Protein AF-A0AAV1QJ70-F1 (afdb_monomer_lite)

Radius of gyration: 23.88 Å; chains: 1; bounding box: 54×40×66 Å

pLDDT: mean 84.65, std 13.61, range [34.94, 98.12]

InterPro domains:
  IPR001315 CARD domain [PF00619] (147-218)
  IPR001315 CARD domain [PS50209] (142-218)
  IPR011029 Death-like domain superfamily [G3DSA:1.10.533.10] (147-231)
  IPR011029 Death-like domain superfamily [SSF47986] (143-227)
  IPR025307 FIIND domain [PF23679] (15-130)
  IPR025307 FIIND domain [PS51830] (1-145)
  IPR033516 CARD8/ASC/NALP1, CARD domain [cd08330] (148-231)
  IPR051249 NLRP Inflammasome [PTHR46985] (16-231)

Structure (mmCIF, N/CA/C/O backbone):
data_AF-A0AAV1QJ70-F1
#
_entry.id   AF-A0AAV1QJ70-F1
#
loop_
_atom_site.group_PDB
_atom_site.id
_atom_site.type_symbol
_atom_site.label_atom_id
_atom_site.label_alt_id
_atom_site.label_comp_id
_atom_site.label_asym_id
_atom_site.label_entity_id
_atom_site.label_seq_id
_atom_site.pdbx_PDB_ins_code
_atom_site.Cartn_x
_atom_site.Cartn_y
_atom_site.Cartn_z
_atom_site.occupancy
_atom_site.B_iso_or_equiv
_atom_site.auth_seq_id
_atom_site.auth_comp_id
_atom_site.auth_asym_id
_atom_site.auth_atom_id
_atom_site.pdbx_PDB_model_num
ATOM 1 N N . MET A 1 1 ? -28.095 -11.915 2.314 1.00 35.38 1 MET A N 1
ATOM 2 C CA . MET A 1 1 ? -29.028 -11.474 3.377 1.00 35.38 1 MET A CA 1
ATOM 3 C C . MET A 1 1 ? -28.692 -12.260 4.642 1.00 35.38 1 MET A C 1
ATOM 5 O O . MET A 1 1 ? -29.095 -13.409 4.764 1.00 35.38 1 MET A O 1
ATOM 9 N N . ILE A 1 2 ? -27.855 -11.720 5.532 1.00 38.09 2 ILE A N 1
ATOM 10 C CA . ILE A 1 2 ? -27.495 -12.419 6.776 1.00 38.09 2 ILE A CA 1
ATOM 11 C C . ILE A 1 2 ? -28.606 -12.141 7.794 1.00 38.09 2 ILE A C 1
ATOM 13 O O . ILE A 1 2 ? -28.878 -10.992 8.138 1.00 38.09 2 ILE A O 1
ATOM 17 N N . ARG A 1 3 ? -29.307 -13.205 8.202 1.00 39.66 3 ARG A N 1
ATOM 18 C CA . ARG A 1 3 ? -30.417 -13.175 9.162 1.00 39.66 3 ARG A CA 1
ATOM 19 C C . ARG A 1 3 ? -29.941 -12.608 10.504 1.00 39.66 3 ARG A C 1
ATOM 21 O O . ARG A 1 3 ? -29.040 -13.167 11.124 1.00 39.66 3 ARG A O 1
ATOM 28 N N . LYS A 1 4 ? -30.603 -11.550 10.985 1.00 43.56 4 LYS A N 1
ATOM 29 C CA . LYS A 1 4 ? -30.508 -11.088 12.377 1.00 43.56 4 LYS A CA 1
ATOM 30 C C . LYS A 1 4 ? -30.941 -12.229 13.305 1.00 43.56 4 LYS A C 1
ATOM 32 O O . LYS A 1 4 ? -32.119 -12.576 13.334 1.00 43.56 4 LYS A O 1
ATOM 37 N N . LYS A 1 5 ? -30.016 -12.794 14.083 1.00 38.72 5 LYS A N 1
ATOM 38 C CA . LYS A 1 5 ? -30.351 -13.536 15.305 1.00 38.72 5 LYS A CA 1
ATOM 39 C C . LYS A 1 5 ? -30.021 -12.656 16.512 1.00 38.72 5 LYS A C 1
ATOM 41 O O . LYS A 1 5 ? -28.868 -12.328 16.749 1.00 38.72 5 LYS A O 1
ATOM 46 N N . LEU A 1 6 ? -31.088 -12.246 17.196 1.00 40.91 6 LEU A N 1
ATOM 47 C CA . LEU A 1 6 ? -31.224 -11.980 18.631 1.00 40.91 6 LEU A CA 1
ATOM 48 C C . LEU A 1 6 ? -29.935 -11.617 19.408 1.00 40.91 6 LEU A C 1
ATOM 50 O O . LEU A 1 6 ? -29.143 -12.488 19.737 1.00 40.91 6 LEU A O 1
ATOM 54 N N . GLY A 1 7 ? -29.772 -10.339 19.767 1.00 49.62 7 GLY A N 1
ATOM 55 C CA . GLY A 1 7 ? -29.019 -9.881 20.952 1.00 49.62 7 GLY A CA 1
ATOM 56 C C . GLY A 1 7 ? -27.489 -10.033 20.997 1.00 49.62 7 GLY A C 1
ATOM 57 O O . GLY A 1 7 ? -26.858 -9.357 21.809 1.00 49.62 7 GLY A O 1
ATOM 58 N N . PHE A 1 8 ? -26.861 -10.850 20.150 1.00 51.31 8 PHE A N 1
ATOM 59 C CA . PHE A 1 8 ? -25.412 -11.066 20.196 1.00 51.31 8 PHE A CA 1
ATOM 60 C C . PHE A 1 8 ? -24.651 -10.048 19.340 1.00 51.31 8 PHE A C 1
ATOM 62 O O . PHE A 1 8 ? -24.896 -9.888 18.146 1.00 51.31 8 PHE A O 1
ATOM 69 N N . SER A 1 9 ? -23.692 -9.357 19.961 1.00 65.56 9 SER A N 1
ATOM 70 C CA . SER A 1 9 ? -22.753 -8.492 19.246 1.00 65.56 9 SER A CA 1
ATOM 71 C C . SER A 1 9 ? -21.789 -9.361 18.439 1.00 65.56 9 SER A C 1
ATOM 73 O O . SER A 1 9 ? -20.915 -10.003 19.020 1.00 65.56 9 SER A O 1
ATOM 75 N N . VAL A 1 10 ? -21.934 -9.366 17.115 1.00 82.75 10 VAL A N 1
ATOM 76 C CA . VAL A 1 10 ? -21.023 -10.087 16.217 1.00 82.75 10 VAL A CA 1
ATOM 77 C C . VAL A 1 10 ? -19.663 -9.392 16.230 1.00 82.75 10 VAL A C 1
ATOM 79 O O . VAL A 1 10 ? -19.582 -8.176 16.055 1.00 82.75 10 VAL A O 1
ATOM 82 N N . LYS A 1 11 ? -18.602 -10.161 16.482 1.00 87.56 11 LYS A N 1
ATOM 83 C CA . LYS A 1 11 ? -17.212 -9.724 16.340 1.00 87.56 11 LYS A CA 1
ATOM 84 C C . LYS A 1 11 ? -16.706 -10.165 14.970 1.00 87.56 11 LYS A C 1
ATOM 86 O O . LYS A 1 11 ? -16.967 -11.296 14.573 1.00 87.56 11 LYS A O 1
ATOM 91 N N . VAL A 1 12 ? -16.017 -9.280 14.263 1.00 86.25 12 VAL A N 1
ATOM 92 C CA . VAL A 1 12 ? -15.538 -9.509 12.897 1.00 86.25 12 VAL A CA 1
ATOM 93 C C . VAL A 1 12 ? -14.073 -9.074 12.815 1.00 86.25 12 VAL A C 1
ATOM 95 O O . VAL A 1 12 ? -13.688 -8.078 13.432 1.00 86.25 12 VAL A O 1
ATOM 98 N N . PHE A 1 13 ? -13.261 -9.854 12.105 1.00 88.81 13 PHE A N 1
ATOM 99 C CA . PHE A 1 13 ? -11.870 -9.522 11.792 1.00 88.81 13 PHE A CA 1
ATOM 100 C C . PHE A 1 13 ? -11.806 -8.662 10.533 1.00 88.81 13 PHE A C 1
ATOM 102 O O . PHE A 1 13 ? -12.654 -8.796 9.651 1.00 88.81 13 PHE A O 1
ATOM 109 N N . TYR A 1 14 ? -10.809 -7.786 10.472 1.00 86.06 14 TYR A N 1
ATOM 110 C CA . TYR A 1 14 ? -10.635 -6.825 9.390 1.00 86.06 14 TYR A CA 1
ATOM 111 C C . TYR A 1 14 ? -9.165 -6.723 9.025 1.00 86.06 14 TYR A C 1
ATOM 113 O O . TYR A 1 14 ? -8.304 -6.857 9.893 1.00 86.06 14 TYR A O 1
ATOM 121 N N . ASP A 1 15 ? -8.917 -6.416 7.761 1.00 90.44 15 ASP A N 1
ATOM 122 C CA . ASP A 1 15 ? -7.615 -5.990 7.283 1.00 90.44 15 ASP A CA 1
ATOM 123 C C . ASP A 1 15 ? -7.535 -4.465 7.293 1.00 90.44 15 ASP A C 1
ATOM 125 O O . ASP A 1 15 ? -8.520 -3.761 7.032 1.00 90.44 15 ASP A O 1
ATOM 129 N N . VAL A 1 16 ? -6.342 -3.965 7.612 1.00 92.88 16 VAL A N 1
ATOM 130 C CA . VAL A 1 16 ? -6.018 -2.540 7.563 1.00 92.88 16 VAL A CA 1
ATOM 131 C C . VAL A 1 16 ? -5.118 -2.308 6.364 1.00 92.88 16 VAL A C 1
ATOM 133 O O . VAL A 1 16 ? -3.991 -2.799 6.336 1.00 92.88 16 VAL A O 1
ATOM 136 N N . LEU A 1 17 ? -5.597 -1.537 5.390 1.00 94.88 17 LEU A N 1
ATOM 137 C CA . LEU A 1 17 ? -4.772 -1.089 4.270 1.00 94.88 17 LEU A CA 1
ATOM 138 C C . LEU A 1 17 ? -4.409 0.380 4.465 1.00 94.88 17 LEU A C 1
ATOM 140 O O . LEU A 1 17 ? -5.275 1.202 4.761 1.00 94.88 17 LEU A O 1
ATOM 144 N N . ILE A 1 18 ? -3.130 0.709 4.295 1.00 96.62 18 ILE A N 1
ATOM 145 C CA . ILE A 1 18 ? -2.606 2.065 4.473 1.00 96.62 18 ILE A CA 1
ATOM 146 C C . ILE A 1 18 ? -1.944 2.486 3.172 1.00 96.62 18 ILE A C 1
ATOM 148 O O . ILE A 1 18 ? -1.058 1.793 2.673 1.00 96.62 18 ILE A O 1
ATOM 152 N N . PHE A 1 19 ? -2.340 3.636 2.642 1.00 96.19 19 PHE A N 1
ATOM 153 C CA . PHE A 1 19 ? -1.755 4.219 1.444 1.00 96.19 19 PHE A CA 1
ATOM 154 C C . PHE A 1 19 ? -1.283 5.638 1.728 1.00 96.19 19 PHE A C 1
ATOM 156 O O . PHE A 1 19 ? -1.965 6.403 2.396 1.00 96.19 19 PHE A O 1
ATOM 163 N N . LYS A 1 20 ? -0.112 6.003 1.214 1.00 94.88 20 LYS A N 1
ATOM 164 C CA . LYS A 1 20 ? 0.415 7.366 1.218 1.00 94.88 20 LYS A CA 1
ATOM 165 C C . LYS A 1 20 ? 0.102 8.016 -0.119 1.00 94.88 20 LYS A C 1
ATOM 167 O O . LYS A 1 20 ? 0.573 7.538 -1.148 1.00 94.88 20 LYS A O 1
ATOM 172 N N . THR A 1 21 ? -0.637 9.117 -0.099 1.00 93.94 21 THR A N 1
ATOM 173 C CA . THR A 1 21 ? -1.000 9.851 -1.322 1.00 93.94 21 THR A CA 1
ATOM 174 C C . THR A 1 21 ? 0.194 10.602 -1.919 1.00 93.94 21 THR A C 1
ATOM 176 O O . THR A 1 21 ? 1.227 10.806 -1.270 1.00 93.94 21 THR A O 1
ATOM 179 N N . ASN A 1 22 ? 0.065 11.086 -3.152 1.00 86.69 22 ASN A N 1
ATOM 180 C CA . ASN A 1 22 ? 1.084 11.912 -3.807 1.00 86.69 22 ASN A CA 1
ATOM 181 C C . ASN A 1 22 ? 1.105 13.393 -3.349 1.00 86.69 22 ASN A C 1
ATOM 183 O O . ASN A 1 22 ? 1.910 14.169 -3.864 1.00 86.69 22 ASN A O 1
ATOM 187 N N . LYS A 1 23 ? 0.268 13.784 -2.373 1.00 85.81 23 LYS A N 1
ATOM 188 C CA . LYS A 1 23 ? 0.196 15.155 -1.841 1.00 85.81 23 LYS A CA 1
ATOM 189 C C . LYS A 1 23 ? 1.529 15.588 -1.194 1.00 85.81 23 LYS A C 1
ATOM 191 O O . LYS A 1 23 ? 2.326 14.757 -0.750 1.00 85.81 23 LYS A O 1
ATOM 196 N N . ALA A 1 24 ? 1.760 16.907 -1.142 1.00 80.81 24 ALA A N 1
ATOM 197 C CA . ALA A 1 24 ? 3.002 17.507 -0.634 1.00 80.81 24 ALA A CA 1
ATOM 198 C C . ALA A 1 24 ? 3.219 17.276 0.873 1.00 80.81 24 ALA A C 1
ATOM 200 O O . ALA A 1 24 ? 4.317 16.922 1.295 1.00 80.81 24 ALA A O 1
ATOM 201 N N . SER A 1 25 ? 2.170 17.453 1.679 1.00 89.50 25 SER A N 1
ATOM 202 C CA . SER A 1 25 ? 2.168 17.074 3.096 1.00 89.50 25 SER A CA 1
ATOM 203 C C . SER A 1 25 ? 1.794 15.604 3.258 1.00 89.50 25 SER A C 1
ATOM 205 O O . SER A 1 25 ? 1.087 15.039 2.416 1.00 89.50 25 SER A O 1
ATOM 207 N N . LEU A 1 26 ? 2.235 14.984 4.358 1.00 94.69 26 LEU A N 1
ATOM 208 C CA . LEU A 1 26 ? 1.921 13.586 4.623 1.00 94.69 26 LEU A CA 1
ATOM 209 C C . LEU A 1 26 ? 0.408 13.421 4.750 1.00 94.69 26 LEU A C 1
ATOM 211 O O . LEU A 1 26 ? -0.200 13.913 5.693 1.00 94.69 26 LEU A O 1
ATOM 215 N N . THR A 1 27 ? -0.178 12.719 3.787 1.00 96.94 27 THR A N 1
ATOM 216 C CA . THR A 1 27 ? -1.592 12.357 3.802 1.00 96.94 27 THR A CA 1
ATOM 217 C C . THR A 1 27 ? -1.697 10.860 3.572 1.00 96.94 27 THR A C 1
ATOM 219 O O . THR A 1 27 ? -1.239 10.368 2.532 1.00 96.94 27 THR A O 1
ATOM 222 N N . LEU A 1 28 ? -2.254 10.152 4.551 1.00 97.81 28 LEU A N 1
ATOM 223 C CA . LEU A 1 28 ? -2.514 8.723 4.487 1.00 97.81 28 LEU A CA 1
ATOM 224 C C . LEU A 1 28 ? -4.004 8.457 4.300 1.00 97.81 28 LEU A C 1
ATOM 226 O O . LEU A 1 28 ? -4.838 9.061 4.965 1.00 97.81 28 LEU A O 1
ATOM 230 N N . HIS A 1 29 ? -4.310 7.501 3.441 1.00 97.81 29 HIS A N 1
ATOM 231 C CA . HIS A 1 29 ? -5.611 6.872 3.314 1.00 97.81 29 HIS A CA 1
ATOM 232 C C . HIS A 1 29 ? -5.574 5.542 4.069 1.00 97.81 29 HIS A C 1
ATOM 234 O O . HIS A 1 29 ? -4.772 4.662 3.745 1.00 97.81 29 HIS A O 1
ATOM 240 N N . VAL A 1 30 ? -6.400 5.408 5.106 1.00 97.44 30 VAL A N 1
ATOM 241 C CA . VAL A 1 30 ? -6.452 4.225 5.972 1.00 97.44 30 VAL A CA 1
ATOM 242 C C . VAL A 1 30 ? -7.815 3.567 5.833 1.00 97.44 30 VAL A C 1
ATOM 244 O O . VAL A 1 30 ? -8.837 4.130 6.229 1.00 97.44 30 VAL A O 1
ATOM 247 N N . TYR A 1 31 ? -7.822 2.355 5.288 1.00 95.62 31 TYR A N 1
ATOM 248 C CA . TYR A 1 31 ? -9.029 1.576 5.050 1.00 95.62 31 TYR A CA 1
ATOM 249 C C . TYR A 1 31 ? -9.154 0.436 6.049 1.00 95.62 31 TYR A C 1
ATOM 251 O O . TYR A 1 31 ? -8.194 -0.297 6.289 1.00 95.62 31 TYR A O 1
ATOM 259 N N . LEU A 1 32 ? -10.367 0.252 6.569 1.00 93.75 32 LEU A N 1
ATOM 260 C CA . LEU A 1 32 ? -10.754 -0.917 7.349 1.00 93.75 32 LEU A CA 1
ATOM 261 C C . LEU A 1 32 ? -11.719 -1.783 6.543 1.00 93.75 32 LEU A C 1
ATOM 263 O O . LEU A 1 32 ? -12.890 -1.425 6.357 1.00 93.75 32 LEU A O 1
ATOM 267 N N . LEU A 1 33 ? -11.229 -2.928 6.075 1.00 90.00 33 LEU A N 1
ATOM 268 C CA . LEU A 1 33 ? -11.940 -3.779 5.126 1.00 90.00 33 LEU A CA 1
ATOM 269 C C . LEU A 1 33 ? -12.201 -5.162 5.718 1.00 90.00 33 LEU A C 1
ATOM 271 O O . LEU A 1 33 ? -11.341 -5.695 6.421 1.00 90.00 33 LEU A O 1
ATOM 275 N N . PRO A 1 34 ? -13.364 -5.782 5.449 1.00 82.56 34 PRO A N 1
ATOM 276 C CA . PRO A 1 34 ? -13.487 -7.215 5.677 1.00 82.56 34 PRO A CA 1
ATOM 277 C C . PRO A 1 34 ? -12.422 -7.953 4.838 1.00 82.56 34 PRO A C 1
ATOM 279 O O . PRO A 1 34 ? -12.009 -7.421 3.802 1.00 82.56 34 PRO A O 1
ATOM 282 N N . PRO A 1 35 ? -12.004 -9.168 5.237 1.00 78.31 35 PRO A N 1
ATOM 283 C CA . PRO A 1 35 ? -11.052 -9.991 4.487 1.00 78.31 35 PRO A CA 1
ATOM 284 C C . PRO A 1 35 ? -11.723 -10.566 3.224 1.00 78.31 35 PRO A C 1
ATOM 286 O O . PRO A 1 35 ? -11.984 -11.761 3.103 1.00 78.31 35 PRO A O 1
ATOM 289 N N . ASP A 1 36 ? -12.096 -9.672 2.309 1.00 82.19 36 ASP A N 1
ATOM 290 C CA . ASP A 1 36 ? -12.754 -9.927 1.033 1.00 82.19 36 ASP A CA 1
ATOM 291 C C . ASP A 1 36 ? -11.820 -9.435 -0.087 1.00 82.19 36 ASP A C 1
ATOM 293 O O . ASP A 1 36 ? -11.695 -8.218 -0.289 1.00 82.19 36 ASP A O 1
ATOM 297 N N . PRO A 1 37 ? -11.176 -10.352 -0.835 1.00 83.38 37 PRO A N 1
ATOM 298 C CA . PRO A 1 37 ? -10.201 -9.996 -1.865 1.00 83.38 37 PRO A CA 1
ATOM 299 C C . PRO A 1 37 ? -10.750 -9.053 -2.938 1.00 83.38 37 PRO A C 1
ATOM 301 O O . PRO A 1 37 ? -10.006 -8.249 -3.494 1.00 83.38 37 PRO A O 1
ATOM 304 N N . VAL A 1 38 ? -12.055 -9.111 -3.228 1.00 85.12 38 VAL A N 1
ATOM 305 C CA . VAL A 1 38 ? -12.672 -8.253 -4.250 1.00 85.12 38 VAL A CA 1
ATOM 306 C C . VAL A 1 38 ? -12.678 -6.795 -3.799 1.00 85.12 38 VAL A C 1
ATOM 308 O O . VAL A 1 38 ? -12.416 -5.899 -4.600 1.00 85.12 38 VAL A O 1
ATOM 311 N N . VAL A 1 39 ? -12.961 -6.551 -2.517 1.00 86.88 39 VAL A N 1
ATOM 312 C CA . VAL A 1 39 ? -12.986 -5.196 -1.949 1.00 86.88 39 VAL A CA 1
ATOM 313 C C . VAL A 1 39 ? -11.567 -4.645 -1.832 1.00 86.88 39 VAL A C 1
ATOM 315 O O . VAL A 1 39 ? -11.331 -3.498 -2.202 1.00 86.88 39 VAL A O 1
ATOM 318 N N . GLN A 1 40 ? -10.615 -5.470 -1.389 1.00 88.31 40 GLN A N 1
ATOM 319 C CA . GLN A 1 40 ? -9.206 -5.080 -1.285 1.00 88.31 40 GLN A CA 1
ATOM 320 C C . GLN A 1 40 ? -8.630 -4.679 -2.646 1.00 88.31 40 GLN A C 1
ATOM 322 O O . GLN A 1 40 ? -8.111 -3.574 -2.788 1.00 88.31 40 GLN A O 1
ATOM 327 N N . GLN A 1 41 ? -8.827 -5.507 -3.678 1.00 87.94 41 GLN A N 1
ATOM 328 C CA . GLN A 1 41 ? -8.373 -5.192 -5.034 1.00 87.94 41 GLN A CA 1
ATOM 329 C C . GLN A 1 41 ? -9.039 -3.936 -5.607 1.00 87.94 41 GLN A C 1
ATOM 331 O O . GLN A 1 41 ? -8.416 -3.214 -6.382 1.00 87.94 41 GLN A O 1
ATOM 336 N N . ALA A 1 42 ? -10.305 -3.667 -5.271 1.00 90.31 42 ALA A N 1
ATOM 337 C CA . ALA A 1 42 ? -10.982 -2.453 -5.720 1.00 90.31 42 ALA A CA 1
ATOM 338 C C . ALA A 1 42 ? -10.345 -1.193 -5.112 1.00 90.31 42 ALA A C 1
ATOM 340 O O . ALA A 1 42 ? -10.089 -0.236 -5.841 1.00 90.31 42 ALA A O 1
ATOM 341 N N . VAL A 1 43 ? -10.037 -1.222 -3.810 1.00 91.94 43 VAL A N 1
ATOM 342 C CA . VAL A 1 43 ? -9.331 -0.131 -3.121 1.00 91.94 43 VAL A CA 1
ATOM 343 C C . VAL A 1 43 ? -7.924 0.048 -3.686 1.00 91.94 43 VAL A C 1
ATOM 345 O O . VAL A 1 43 ? -7.544 1.162 -4.027 1.00 91.94 43 VAL A O 1
ATOM 348 N N . GLU A 1 44 ? -7.172 -1.037 -3.874 1.00 90.81 44 GLU A N 1
ATOM 349 C CA . GLU A 1 44 ? -5.830 -0.978 -4.465 1.00 90.81 44 GLU A CA 1
ATOM 350 C C . GLU A 1 44 ? -5.840 -0.374 -5.872 1.00 90.81 44 GLU A C 1
ATOM 352 O O . GLU A 1 44 ? -5.006 0.472 -6.183 1.00 90.81 44 GLU A O 1
ATOM 357 N N . ARG A 1 45 ? -6.787 -0.767 -6.734 1.00 90.00 45 ARG A N 1
ATOM 358 C CA . ARG A 1 45 ? -6.910 -0.198 -8.087 1.00 90.00 45 ARG A CA 1
ATOM 359 C C . ARG A 1 45 ? -7.195 1.301 -8.049 1.00 90.00 45 ARG A C 1
ATOM 361 O O . ARG A 1 45 ? -6.590 2.028 -8.834 1.00 90.00 45 ARG A O 1
ATOM 368 N N . GLN A 1 46 ? -8.077 1.744 -7.152 1.00 90.94 46 GLN A N 1
ATOM 369 C CA . GLN A 1 46 ? -8.384 3.163 -6.972 1.00 90.94 46 GLN A CA 1
ATOM 370 C C . GLN A 1 46 ? -7.138 3.936 -6.519 1.00 90.94 46 GLN A C 1
ATOM 372 O O . GLN A 1 46 ? -6.713 4.866 -7.196 1.00 90.94 46 GLN A O 1
ATOM 377 N N . GLU A 1 47 ? -6.493 3.498 -5.440 1.00 92.88 47 GLU A N 1
ATOM 378 C CA . GLU A 1 47 ? -5.307 4.160 -4.882 1.00 92.88 47 GLU A CA 1
ATOM 379 C C . GLU A 1 47 ? -4.134 4.192 -5.869 1.00 92.88 47 GLU A C 1
ATOM 381 O O . GLU A 1 47 ? -3.437 5.200 -5.989 1.00 92.88 47 GLU A O 1
ATOM 386 N N . ASN A 1 48 ? -3.941 3.117 -6.637 1.00 84.75 48 ASN A N 1
ATOM 387 C CA . ASN A 1 48 ? -2.926 3.076 -7.687 1.00 84.75 48 ASN A CA 1
ATOM 388 C C . ASN A 1 48 ? -3.217 4.089 -8.805 1.00 84.75 48 ASN A C 1
ATOM 390 O O . ASN A 1 48 ? -2.282 4.690 -9.334 1.00 84.75 48 ASN A O 1
ATOM 394 N N . SER A 1 49 ? -4.491 4.302 -9.157 1.00 86.31 49 SER A N 1
ATOM 395 C CA . SER A 1 49 ? -4.879 5.310 -10.153 1.00 86.31 49 SER A CA 1
ATOM 396 C C . SER A 1 49 ? -4.615 6.745 -9.680 1.00 86.31 49 SER A C 1
ATOM 398 O O . SER A 1 49 ? -4.262 7.597 -10.493 1.00 86.31 49 SER A O 1
ATOM 400 N N . ASP A 1 50 ? -4.661 6.977 -8.365 1.00 81.50 50 ASP A N 1
ATOM 401 C CA . ASP A 1 50 ? -4.359 8.260 -7.718 1.00 81.50 50 ASP A CA 1
ATOM 402 C C . ASP A 1 50 ? -2.854 8.446 -7.413 1.00 81.50 50 ASP A C 1
ATOM 404 O O . ASP A 1 50 ? -2.442 9.413 -6.765 1.00 81.50 50 ASP A O 1
ATOM 408 N N . ALA A 1 51 ? -2.007 7.527 -7.896 1.00 87.62 51 ALA A N 1
ATOM 409 C CA . ALA A 1 51 ? -0.568 7.475 -7.630 1.00 87.62 51 ALA A CA 1
ATOM 410 C C . ALA A 1 51 ? -0.212 7.418 -6.130 1.00 87.62 51 ALA A C 1
ATOM 412 O O . ALA A 1 51 ? 0.872 7.847 -5.714 1.00 87.62 51 ALA A O 1
ATOM 413 N N . SER A 1 52 ? -1.113 6.872 -5.312 1.00 90.31 52 SER A N 1
ATOM 414 C CA . SER A 1 52 ? -0.835 6.547 -3.920 1.00 90.31 52 SER A CA 1
ATOM 415 C C . SER A 1 52 ? 0.053 5.306 -3.814 1.00 90.31 52 SER A C 1
ATOM 417 O O . SER A 1 52 ? 0.055 4.418 -4.666 1.00 90.31 52 SER A O 1
ATOM 419 N N . ARG A 1 53 ? 0.816 5.215 -2.724 1.00 90.19 53 ARG A N 1
ATOM 420 C CA . ARG A 1 53 ? 1.717 4.095 -2.439 1.00 90.19 53 ARG A CA 1
ATOM 421 C C . ARG A 1 53 ? 1.276 3.341 -1.194 1.00 90.19 53 ARG A C 1
ATOM 423 O O . ARG A 1 53 ? 1.142 3.943 -0.135 1.00 90.19 53 ARG A O 1
ATOM 430 N N . SER A 1 54 ? 1.157 2.020 -1.288 1.00 91.94 54 SER A N 1
ATOM 431 C CA . SER A 1 54 ? 0.880 1.174 -0.123 1.00 91.94 54 SER A CA 1
ATOM 432 C C . SER A 1 54 ? 2.023 1.206 0.904 1.00 91.94 54 SER A C 1
ATOM 434 O O . SER A 1 54 ? 3.203 1.083 0.555 1.00 91.94 54 SER A O 1
ATOM 436 N N . ILE A 1 55 ? 1.658 1.335 2.178 1.00 93.75 55 ILE A N 1
ATOM 437 C CA . ILE A 1 55 ? 2.511 1.117 3.345 1.00 93.75 55 ILE A CA 1
ATOM 438 C C . ILE A 1 55 ? 2.070 -0.205 3.980 1.00 93.75 55 ILE A C 1
ATOM 440 O 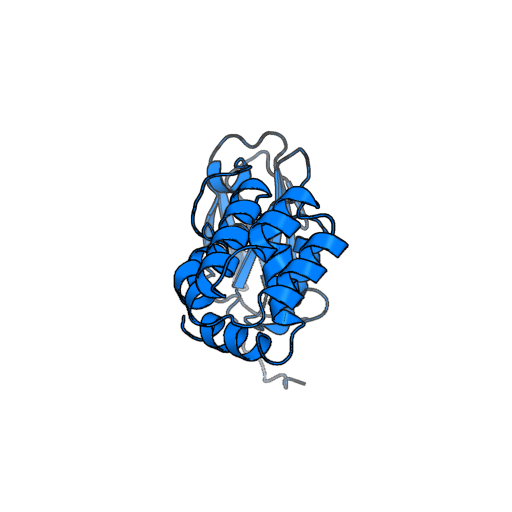O . ILE A 1 55 ? 1.039 -0.277 4.649 1.00 93.75 55 ILE A O 1
ATOM 444 N N . ARG A 1 56 ? 2.855 -1.270 3.776 1.00 89.56 56 ARG A N 1
ATOM 445 C CA . ARG A 1 56 ? 2.529 -2.600 4.310 1.00 89.56 56 ARG A CA 1
ATOM 446 C C . ARG A 1 56 ? 2.715 -2.635 5.821 1.00 89.56 56 ARG A C 1
ATOM 448 O O . ARG A 1 56 ? 3.818 -2.386 6.303 1.00 89.56 56 ARG A O 1
ATOM 455 N N . LYS A 1 57 ? 1.651 -2.984 6.546 1.00 88.75 57 LYS A N 1
ATOM 456 C CA . LYS A 1 57 ? 1.614 -3.149 8.005 1.00 88.75 57 LYS A CA 1
ATOM 457 C C . LYS A 1 57 ? 0.798 -4.388 8.379 1.00 88.75 57 LYS A C 1
ATOM 459 O O . LYS A 1 57 ? -0.044 -4.804 7.588 1.00 88.75 57 LYS A O 1
ATOM 464 N N . PRO A 1 58 ? 1.063 -5.004 9.543 1.00 84.62 58 PRO A N 1
ATOM 465 C CA . PRO A 1 58 ? 0.317 -6.179 9.978 1.00 84.62 58 PRO A CA 1
ATOM 466 C C . PRO A 1 58 ? -1.151 -5.833 10.245 1.00 84.62 58 PRO A C 1
ATOM 468 O O . PRO A 1 58 ? -1.442 -4.796 10.847 1.00 84.62 58 PRO A O 1
ATOM 471 N N . SER A 1 59 ? -2.059 -6.720 9.842 1.00 82.94 59 SER A N 1
ATOM 472 C CA . SER A 1 59 ? -3.488 -6.601 10.144 1.00 82.94 59 S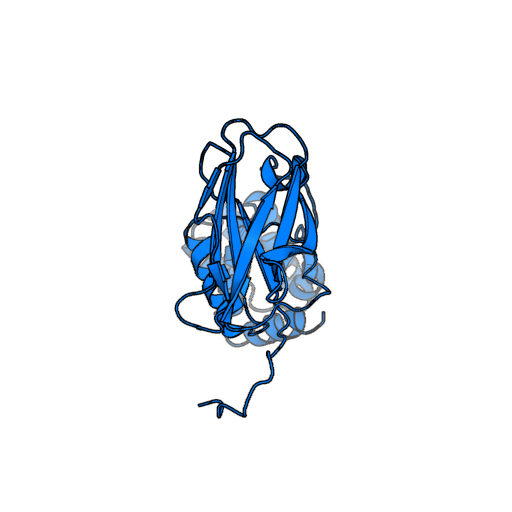ER A CA 1
ATOM 473 C C . SER A 1 59 ? -3.778 -6.767 11.648 1.00 82.94 59 SER A C 1
ATOM 475 O O . SER A 1 59 ? -2.997 -7.400 12.364 1.00 82.94 59 SER A O 1
ATOM 477 N N . PRO A 1 60 ? -4.903 -6.220 12.145 1.00 88.12 60 PRO A N 1
ATOM 478 C CA . PRO A 1 60 ? -5.397 -6.454 13.499 1.00 88.12 60 PRO A CA 1
ATOM 479 C C . PRO A 1 60 ? -5.537 -7.937 13.862 1.00 88.12 60 PRO A C 1
ATOM 481 O O . PRO A 1 60 ? -6.201 -8.706 13.171 1.00 88.12 60 PRO A O 1
ATOM 484 N N . ASP A 1 61 ? -4.981 -8.315 15.013 1.00 85.06 61 ASP A N 1
ATOM 485 C CA . ASP A 1 61 ? -5.152 -9.627 15.648 1.00 85.06 61 ASP A CA 1
ATOM 486 C C . ASP A 1 61 ? -6.415 -9.696 16.524 1.00 85.06 61 ASP A C 1
ATOM 488 O O . ASP A 1 61 ? -6.857 -10.778 16.919 1.00 85.06 61 ASP A O 1
ATOM 492 N N . LYS A 1 62 ? -7.023 -8.542 16.824 1.00 89.88 62 LYS A N 1
ATOM 493 C CA . LYS A 1 62 ? -8.261 -8.433 17.598 1.00 89.88 62 LYS A CA 1
ATOM 494 C C . LYS A 1 62 ? -9.432 -8.002 16.715 1.00 89.88 62 LYS A C 1
ATOM 496 O O . LYS A 1 62 ? -9.324 -7.036 15.960 1.00 89.88 62 LYS A O 1
ATOM 501 N N . PRO A 1 63 ? -10.597 -8.659 16.845 1.00 90.62 63 PRO A N 1
ATOM 502 C CA . PRO A 1 63 ? -11.771 -8.303 16.068 1.00 90.62 63 PRO A CA 1
ATOM 503 C C . PRO A 1 63 ? -12.493 -7.083 16.651 1.00 90.62 63 PRO A C 1
ATOM 505 O O . PRO A 1 63 ? -12.522 -6.866 17.866 1.00 90.62 63 PRO A O 1
ATOM 508 N N . LEU A 1 64 ? -13.197 -6.356 15.787 1.00 90.44 64 LEU A N 1
ATOM 509 C CA . LEU A 1 64 ? -14.110 -5.283 16.175 1.00 90.44 64 LEU A CA 1
ATOM 510 C C . LEU A 1 64 ? -15.562 -5.765 16.192 1.00 90.44 64 LEU A C 1
ATOM 512 O O . LEU A 1 64 ? -15.939 -6.741 15.541 1.00 90.44 64 LEU A O 1
ATOM 516 N N . ARG A 1 65 ? -16.407 -5.070 16.955 1.00 89.31 65 ARG A N 1
ATOM 517 C CA . ARG A 1 65 ? -17.847 -5.349 17.003 1.00 89.31 65 ARG A CA 1
ATOM 518 C C . ARG A 1 65 ? -18.548 -4.690 15.821 1.00 89.31 65 ARG A C 1
ATOM 520 O O . ARG A 1 65 ? -18.458 -3.479 15.651 1.00 89.31 65 ARG A O 1
ATOM 527 N N . LEU A 1 66 ? -19.292 -5.483 15.058 1.00 88.69 66 LEU A N 1
ATOM 528 C CA . LEU A 1 66 ? -20.123 -4.988 13.964 1.00 88.69 66 LEU A CA 1
ATOM 529 C C . LEU A 1 66 ? -21.184 -4.005 14.483 1.00 88.69 66 LEU A C 1
ATOM 531 O O . LEU A 1 66 ? -21.698 -4.176 15.592 1.00 88.69 66 LEU A O 1
ATOM 535 N N . GLU A 1 67 ? -21.518 -2.999 13.670 1.00 87.50 67 GLU A N 1
ATOM 536 C CA . GLU A 1 67 ? -22.469 -1.922 13.981 1.00 87.50 67 GLU A CA 1
ATOM 537 C C . GLU A 1 67 ? -22.072 -1.033 15.171 1.00 87.50 67 GLU A C 1
ATOM 539 O O . GLU A 1 67 ? -22.906 -0.297 15.704 1.00 87.50 67 GLU A O 1
ATOM 544 N N . ASN A 1 68 ? -20.818 -1.092 15.607 1.00 90.25 68 ASN A N 1
ATOM 545 C CA . ASN A 1 68 ? -20.315 -0.328 16.739 1.00 90.25 68 ASN A CA 1
ATOM 546 C C . ASN A 1 68 ? -19.359 0.772 16.271 1.00 90.25 68 ASN A C 1
ATOM 548 O O . ASN A 1 68 ? -18.745 0.642 15.210 1.00 90.25 68 ASN A O 1
ATOM 552 N N . HIS A 1 69 ? -19.224 1.845 17.054 1.00 93.38 69 HIS A N 1
ATOM 553 C CA . HIS A 1 69 ? -18.279 2.900 16.711 1.00 93.38 69 HIS A CA 1
ATOM 554 C C . HIS A 1 69 ? -16.843 2.473 16.981 1.00 93.38 69 HIS A C 1
ATOM 556 O O . HIS A 1 69 ? -16.556 1.694 17.901 1.00 93.38 69 HIS A O 1
ATOM 562 N N . PHE A 1 70 ? -15.955 3.002 16.157 1.00 94.31 70 PHE A N 1
ATOM 563 C CA . PHE A 1 70 ? -14.525 2.860 16.300 1.00 94.31 70 PHE A CA 1
ATOM 564 C C . PHE A 1 70 ? -13.818 4.120 15.796 1.00 94.31 70 PHE A C 1
ATOM 566 O O . PHE A 1 70 ? -14.391 4.931 15.062 1.00 94.31 70 PHE A O 1
ATOM 573 N N . PHE A 1 71 ? -12.579 4.276 16.238 1.00 95.81 71 PHE A N 1
ATOM 574 C CA . PHE A 1 71 ? -11.777 5.476 16.070 1.00 95.81 71 PHE A CA 1
ATOM 575 C C . PHE A 1 71 ? -10.402 5.089 15.547 1.00 95.81 71 PHE A C 1
ATOM 577 O O . PHE A 1 71 ? -9.865 4.041 15.921 1.00 95.81 71 PHE A O 1
ATOM 584 N N . LEU A 1 72 ? -9.832 5.959 14.723 1.00 97.12 72 LEU A N 1
ATOM 585 C CA . LEU A 1 72 ? -8.415 5.947 14.405 1.00 97.12 72 LEU A CA 1
ATOM 586 C C . LEU A 1 72 ? -7.764 7.105 15.162 1.00 97.12 72 LEU A C 1
ATOM 588 O O . LEU A 1 72 ? -8.232 8.238 15.080 1.00 97.12 72 LEU A O 1
ATOM 592 N N . THR A 1 73 ? -6.715 6.821 15.922 1.00 96.56 73 THR A N 1
ATOM 593 C CA . THR A 1 73 ? -5.976 7.824 16.695 1.00 96.56 73 THR A CA 1
ATOM 594 C C . THR A 1 73 ? -4.479 7.697 16.459 1.00 96.56 73 THR A C 1
ATOM 596 O O . THR A 1 73 ? -3.989 6.696 15.929 1.00 96.56 73 THR A O 1
ATOM 599 N N . THR A 1 74 ? -3.739 8.737 16.829 1.00 96.69 74 THR A N 1
ATOM 600 C CA . THR A 1 74 ? -2.280 8.768 16.744 1.00 96.69 74 THR A CA 1
ATOM 601 C C . THR A 1 74 ? -1.688 9.497 17.943 1.00 96.69 74 THR A C 1
ATOM 603 O O . THR A 1 74 ? -2.384 10.235 18.634 1.00 96.69 74 THR A O 1
ATOM 606 N N . ASP A 1 75 ? -0.413 9.245 18.221 1.00 95.00 75 ASP A N 1
ATOM 607 C CA . ASP A 1 75 ? 0.380 9.943 19.237 1.00 95.00 75 ASP A CA 1
ATOM 608 C C . ASP A 1 75 ? 0.974 11.272 18.735 1.00 95.00 75 ASP A C 1
ATOM 610 O O . ASP A 1 75 ? 1.640 11.974 19.491 1.00 95.00 75 ASP A O 1
ATOM 614 N N . THR A 1 76 ? 0.713 11.643 17.480 1.00 92.38 76 THR A N 1
ATOM 615 C CA . THR A 1 76 ? 1.126 12.928 16.909 1.00 92.38 76 THR A CA 1
ATOM 616 C C . THR A 1 76 ? 0.047 13.993 17.097 1.00 92.38 76 THR A C 1
ATOM 618 O O . THR A 1 76 ? -0.992 13.951 16.447 1.00 92.38 76 THR A O 1
ATOM 621 N N . GLU A 1 77 ? 0.318 15.009 17.920 1.00 89.31 77 GLU A N 1
ATOM 622 C CA . GLU A 1 77 ? -0.628 16.110 18.196 1.00 89.31 77 GLU A CA 1
ATOM 623 C C . GLU A 1 77 ? -0.945 16.982 16.970 1.00 89.31 77 GLU A C 1
ATOM 625 O O . GLU A 1 77 ? -1.993 17.614 16.904 1.00 89.31 77 GLU A O 1
ATOM 630 N N . THR A 1 78 ? -0.043 17.016 15.985 1.00 90.25 78 THR A N 1
ATOM 631 C CA . THR A 1 78 ? -0.223 17.785 14.739 1.00 90.25 78 THR A CA 1
ATOM 632 C C . THR A 1 78 ? -1.038 17.049 13.676 1.00 90.25 78 THR A C 1
ATOM 634 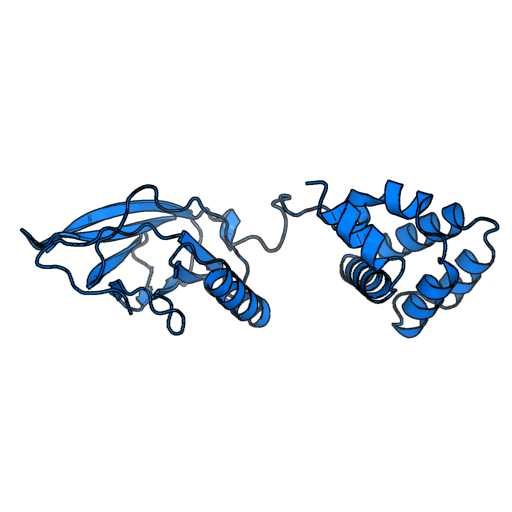O O . THR A 1 78 ? -1.179 17.554 12.562 1.00 90.25 78 THR A O 1
ATOM 637 N N . ALA A 1 79 ? -1.525 15.846 13.987 1.00 95.62 79 ALA A N 1
ATOM 638 C CA . ALA A 1 79 ? -2.288 15.043 13.054 1.00 95.62 79 ALA A CA 1
ATOM 639 C C . ALA A 1 79 ? -3.767 15.430 13.053 1.00 95.62 79 ALA A C 1
ATOM 641 O O . ALA A 1 79 ? -4.408 15.540 14.097 1.00 95.62 79 ALA A O 1
ATOM 642 N N . GLU A 1 80 ? -4.321 15.550 11.856 1.00 97.56 80 GLU A N 1
ATOM 643 C CA . GLU A 1 80 ? -5.744 15.740 11.614 1.00 97.56 80 GLU A CA 1
ATOM 644 C C . GLU A 1 80 ? -6.296 14.436 11.027 1.00 97.56 80 GLU A C 1
ATOM 646 O O . GLU A 1 80 ? -5.786 13.943 10.020 1.00 97.56 80 GLU A O 1
ATOM 651 N N . ILE A 1 81 ? -7.305 13.843 11.671 1.00 98.12 81 ILE A N 1
ATOM 652 C CA . ILE A 1 81 ? -7.933 12.595 11.215 1.00 98.12 81 ILE A CA 1
ATOM 653 C C . ILE A 1 81 ? -9.394 12.870 10.868 1.00 98.12 81 ILE A C 1
ATOM 655 O O . ILE A 1 81 ? -10.136 13.404 11.693 1.00 98.12 81 ILE A O 1
ATOM 659 N N . CYS A 1 82 ? -9.805 12.495 9.654 1.00 96.81 82 CYS A N 1
ATOM 660 C CA . CYS A 1 82 ? -11.163 12.690 9.157 1.00 96.81 82 CYS A CA 1
ATOM 661 C C . CYS A 1 82 ? -11.721 11.400 8.525 1.00 96.81 82 CYS A C 1
ATOM 663 O O . CYS A 1 82 ? -11.081 10.846 7.633 1.00 96.81 82 CYS A O 1
ATOM 665 N N . PRO A 1 83 ? -12.914 10.924 8.924 1.00 96.94 83 PRO A N 1
ATOM 666 C CA . PRO A 1 83 ? -13.742 11.446 10.015 1.00 96.94 83 PRO A CA 1
ATOM 667 C C . PRO A 1 83 ? -13.140 11.139 11.400 1.00 96.94 83 PRO A C 1
ATOM 669 O O . PRO A 1 83 ? -12.221 10.341 11.528 1.00 96.94 83 PRO A O 1
ATOM 672 N N . ASP A 1 84 ? -13.669 11.747 12.461 1.00 91.81 84 ASP A N 1
ATOM 673 C CA . ASP A 1 84 ? -13.214 11.517 13.844 1.00 91.81 84 ASP A CA 1
ATOM 674 C C . ASP A 1 84 ? -13.593 10.121 14.374 1.00 91.81 84 ASP A C 1
ATOM 676 O O . ASP A 1 84 ? -12.928 9.563 15.250 1.00 91.81 84 ASP A O 1
ATOM 680 N N . LYS A 1 85 ? -14.674 9.545 13.842 1.00 94.00 85 LYS A N 1
ATOM 681 C CA . LYS A 1 85 ? -15.155 8.199 14.160 1.00 94.00 85 LYS A CA 1
ATOM 682 C C . LYS A 1 85 ? -15.963 7.616 13.012 1.00 94.00 85 LYS A C 1
ATOM 684 O O . LYS A 1 85 ? -16.615 8.334 12.256 1.00 94.00 85 LYS A O 1
ATOM 689 N N . LEU A 1 86 ? -16.006 6.294 12.954 1.00 94.75 86 LEU A N 1
ATOM 690 C CA . LEU A 1 86 ? -16.853 5.552 12.028 1.00 94.75 86 LEU A CA 1
ATOM 691 C C . LEU A 1 86 ? -17.692 4.534 12.775 1.00 94.75 86 LEU A C 1
ATOM 693 O O . LEU A 1 86 ? -17.345 4.088 13.868 1.00 94.75 86 LEU A O 1
ATOM 697 N N . LYS A 1 87 ? -18.804 4.142 12.161 1.00 92.69 87 LYS A N 1
ATOM 698 C CA . LYS A 1 87 ? -19.568 2.973 12.576 1.00 92.69 87 LYS A CA 1
ATOM 699 C C . LYS A 1 87 ? -19.154 1.802 11.701 1.00 92.69 87 LYS A C 1
ATOM 701 O O . LYS A 1 87 ? -19.207 1.902 10.482 1.00 92.69 87 LYS A O 1
ATOM 706 N N . LEU A 1 88 ? -18.768 0.694 12.321 1.00 89.75 88 LEU A N 1
ATOM 707 C CA . LEU A 1 88 ? -18.268 -0.464 11.597 1.00 89.75 88 LEU A CA 1
ATOM 708 C C . LEU A 1 88 ? -19.372 -1.135 10.779 1.00 89.75 88 LEU A C 1
ATOM 710 O O . LEU A 1 88 ? -20.305 -1.709 11.349 1.00 89.75 88 LEU A O 1
ATOM 714 N N . THR A 1 89 ? -19.217 -1.110 9.457 1.00 86.00 89 THR A N 1
ATOM 715 C CA . THR A 1 89 ? -20.092 -1.799 8.500 1.00 86.00 89 THR A CA 1
ATOM 716 C C . THR A 1 89 ? -19.293 -2.758 7.608 1.00 86.00 89 THR A C 1
ATOM 718 O O . THR A 1 89 ? -18.082 -2.608 7.442 1.00 86.00 89 THR A O 1
ATOM 721 N N . CYS A 1 90 ? -19.974 -3.750 7.023 1.00 79.50 90 CYS A N 1
ATOM 722 C CA . CYS A 1 90 ? -19.406 -4.660 6.015 1.00 79.50 90 CYS A CA 1
ATOM 723 C C . CYS A 1 90 ? -19.872 -4.299 4.592 1.00 79.50 90 CYS A C 1
ATOM 725 O O . CYS A 1 90 ? -20.122 -5.182 3.766 1.00 79.50 90 CYS A O 1
ATOM 727 N N . GLU A 1 91 ? -20.073 -3.012 4.310 1.00 77.31 91 GLU A N 1
ATOM 728 C CA . GLU A 1 91 ? -20.561 -2.566 3.008 1.00 77.31 91 GLU A CA 1
ATOM 729 C C . GLU A 1 91 ? -19.451 -2.609 1.955 1.00 77.31 91 GLU A C 1
ATOM 731 O O . GLU A 1 91 ? -18.469 -1.880 2.023 1.00 77.31 91 GLU A O 1
ATOM 736 N N . ARG A 1 92 ? -19.631 -3.439 0.920 1.00 72.88 92 ARG A N 1
ATOM 737 C CA . ARG A 1 92 ? -18.647 -3.570 -0.171 1.00 72.88 92 ARG A CA 1
ATOM 738 C C . ARG A 1 92 ? -18.450 -2.294 -0.989 1.00 72.88 92 ARG A C 1
ATOM 740 O O . ARG A 1 92 ? -17.398 -2.118 -1.584 1.00 72.88 92 ARG A O 1
ATOM 747 N N . LYS A 1 93 ? -19.485 -1.455 -1.089 1.00 76.56 93 LYS A N 1
ATOM 748 C CA . LYS A 1 93 ? -19.476 -0.252 -1.937 1.00 76.56 93 LYS A CA 1
ATOM 749 C C . LYS A 1 93 ? -18.890 0.974 -1.243 1.00 76.56 93 LYS A C 1
ATOM 751 O O . LYS A 1 93 ? -18.506 1.906 -1.935 1.00 76.56 93 LYS A O 1
ATOM 756 N N . ASN A 1 94 ? -18.873 0.981 0.086 1.00 79.56 94 ASN A N 1
ATOM 757 C CA . ASN A 1 94 ? -18.442 2.123 0.876 1.00 79.56 94 ASN A CA 1
ATOM 758 C C . ASN A 1 94 ? -17.549 1.621 2.017 1.00 79.56 94 ASN A C 1
ATOM 760 O O . ASN A 1 94 ? -18.046 1.361 3.116 1.00 79.56 94 ASN A O 1
ATOM 764 N N . PRO A 1 95 ? -16.259 1.371 1.737 1.00 87.19 95 PRO A N 1
ATOM 765 C CA . PRO A 1 95 ? -15.344 0.872 2.747 1.00 87.19 95 PRO A CA 1
ATOM 766 C C . PRO A 1 95 ? -15.183 1.886 3.881 1.00 87.19 95 PRO A C 1
ATOM 768 O O . PRO A 1 95 ? -15.249 3.095 3.666 1.00 87.19 95 PRO A O 1
ATOM 771 N N . ASN A 1 96 ? -14.932 1.399 5.097 1.00 93.12 96 ASN A N 1
ATOM 772 C CA . ASN A 1 96 ? -14.621 2.298 6.201 1.00 93.12 96 ASN A CA 1
ATOM 773 C C . ASN A 1 96 ? -13.265 2.962 5.929 1.00 93.12 96 ASN A C 1
ATOM 775 O O . ASN A 1 96 ? -12.269 2.260 5.752 1.00 93.12 96 ASN A O 1
ATOM 779 N N . PHE A 1 97 ? -13.241 4.291 5.897 1.00 94.50 97 PHE A N 1
ATOM 780 C CA . PHE A 1 97 ? -12.115 5.077 5.403 1.00 94.50 97 PHE A CA 1
ATOM 781 C C . PHE A 1 97 ? -11.813 6.260 6.326 1.00 94.50 97 PHE A C 1
ATOM 783 O O . PHE A 1 97 ? -12.725 7.002 6.692 1.00 94.50 97 PHE A O 1
ATOM 790 N N . PHE A 1 98 ? -10.533 6.446 6.642 1.00 97.69 98 PHE A N 1
ATOM 791 C CA . PHE A 1 98 ? -10.001 7.631 7.307 1.00 97.69 98 PHE A CA 1
ATOM 792 C C . PHE A 1 98 ? -8.911 8.280 6.451 1.00 97.69 98 PHE A C 1
ATOM 794 O O . PHE A 1 98 ? -8.011 7.594 5.963 1.00 97.69 98 PHE A O 1
ATOM 801 N N . GLU A 1 99 ? -8.941 9.605 6.348 1.00 98.06 99 GLU A N 1
ATOM 802 C CA . GLU A 1 99 ? -7.794 10.413 5.944 1.00 98.06 99 GLU A CA 1
ATOM 803 C C . GLU A 1 99 ? -7.013 10.820 7.201 1.00 98.06 99 GLU A C 1
ATOM 805 O O . GLU A 1 99 ? -7.595 11.312 8.168 1.00 98.06 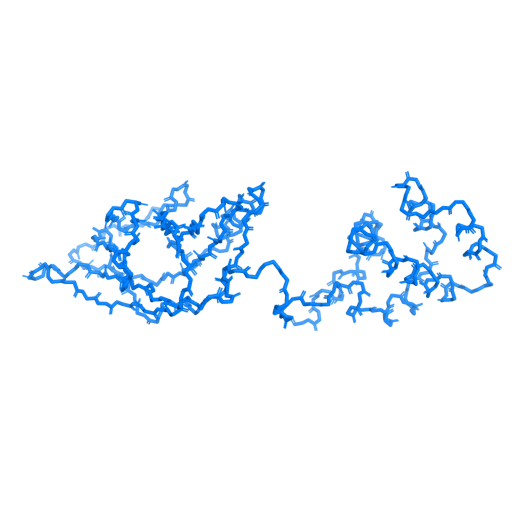99 GLU A O 1
ATOM 810 N N . VAL A 1 100 ? -5.698 10.606 7.191 1.00 98.12 100 VAL A N 1
ATOM 811 C CA . VAL A 1 100 ? -4.766 11.090 8.217 1.00 98.12 100 VAL A CA 1
ATOM 812 C C . VAL A 1 100 ? -3.845 12.111 7.571 1.00 98.12 100 VAL A C 1
ATOM 814 O O . VAL A 1 100 ? -3.060 11.763 6.690 1.00 98.12 100 VAL A O 1
ATOM 817 N N . PHE A 1 101 ? -3.908 13.357 8.016 1.00 97.44 101 PHE A N 1
ATOM 818 C CA . PHE A 1 101 ? -3.101 14.456 7.505 1.00 97.44 101 PHE A CA 1
ATOM 819 C C . PHE A 1 101 ? -2.111 14.942 8.564 1.00 97.44 101 PHE A C 1
ATOM 821 O O . PHE A 1 101 ? -2.486 15.229 9.696 1.00 97.44 101 PHE A O 1
ATOM 828 N N . ILE A 1 102 ? -0.837 15.061 8.191 1.00 95.44 102 ILE A N 1
ATOM 829 C CA . ILE A 1 102 ? 0.228 15.606 9.036 1.00 95.44 102 ILE A CA 1
ATOM 830 C C . ILE A 1 102 ? 1.055 16.576 8.188 1.00 95.44 102 ILE A C 1
ATOM 832 O O . ILE A 1 102 ? 1.796 16.178 7.283 1.00 95.44 102 ILE A O 1
ATOM 836 N N . ARG A 1 103 ? 0.950 17.876 8.487 1.00 88.06 103 ARG A N 1
ATOM 837 C CA . ARG A 1 103 ? 1.547 18.941 7.662 1.00 88.06 103 ARG A CA 1
ATOM 838 C C . ARG A 1 103 ? 3.068 18.822 7.523 1.00 88.06 103 ARG A C 1
ATOM 840 O O . ARG A 1 103 ? 3.573 18.918 6.407 1.00 88.06 103 ARG A O 1
ATOM 847 N N . ASN A 1 104 ? 3.767 18.593 8.639 1.00 85.81 104 ASN A N 1
ATOM 848 C CA . ASN A 1 104 ? 5.233 18.609 8.748 1.00 85.81 104 ASN A CA 1
ATOM 849 C C . ASN A 1 104 ? 5.781 17.298 9.344 1.00 85.81 104 ASN A C 1
ATOM 851 O O . ASN A 1 104 ? 6.558 17.317 10.297 1.00 85.81 104 ASN A O 1
ATOM 855 N N . ALA A 1 105 ? 5.357 16.150 8.811 1.00 88.06 105 ALA A N 1
ATOM 856 C CA . ALA A 1 105 ? 5.780 14.845 9.317 1.00 88.06 105 ALA A CA 1
ATOM 857 C C . ALA A 1 105 ? 7.295 14.612 9.143 1.00 88.06 105 ALA A C 1
ATOM 859 O O . ALA A 1 105 ? 7.810 14.549 8.020 1.00 88.06 105 ALA A O 1
ATOM 860 N N . ASN A 1 106 ? 8.016 14.471 10.258 1.00 87.12 106 ASN A N 1
ATOM 861 C CA . ASN A 1 106 ? 9.471 14.302 10.270 1.00 87.12 106 ASN A CA 1
ATOM 862 C C . ASN A 1 106 ? 9.983 13.246 11.269 1.00 87.12 106 ASN A C 1
ATOM 864 O O . ASN A 1 106 ? 11.204 13.125 11.429 1.00 87.12 106 ASN A O 1
ATOM 868 N N . SER A 1 107 ? 9.081 12.487 11.891 1.00 91.06 107 SER A N 1
ATOM 869 C CA . SER A 1 107 ? 9.357 11.464 12.903 1.00 91.06 107 SER A CA 1
ATOM 870 C C . SER A 1 107 ? 8.472 10.233 12.711 1.00 91.06 107 SER A C 1
ATOM 872 O O . SER A 1 107 ? 7.465 10.267 12.001 1.00 91.06 107 SER A O 1
ATOM 874 N N . ASP A 1 108 ? 8.836 9.138 13.364 1.00 95.38 108 ASP A N 1
ATOM 875 C CA . ASP A 1 108 ? 7.946 7.988 13.499 1.00 95.38 108 ASP A CA 1
ATOM 876 C C . ASP A 1 108 ? 6.707 8.382 14.320 1.00 95.38 108 ASP A C 1
ATOM 878 O O . ASP A 1 108 ? 6.777 9.277 15.168 1.00 95.38 108 ASP A O 1
ATOM 882 N N . PHE A 1 109 ? 5.583 7.716 14.068 1.00 96.62 109 PHE A N 1
ATOM 883 C CA . PHE A 1 109 ? 4.351 7.881 14.840 1.00 96.62 109 PHE A CA 1
ATOM 884 C C . PHE A 1 109 ? 3.544 6.587 14.856 1.00 96.62 109 PHE A C 1
ATOM 886 O O . PHE A 1 109 ? 3.710 5.723 13.994 1.00 96.62 109 PHE A O 1
ATOM 893 N N . ASN A 1 110 ? 2.652 6.434 15.826 1.00 97.00 110 ASN A N 1
ATOM 894 C CA . ASN A 1 110 ? 1.769 5.278 15.907 1.00 97.00 110 ASN A CA 1
ATOM 895 C C . ASN A 1 110 ? 0.378 5.613 15.381 1.00 97.00 110 ASN A C 1
ATOM 897 O O . ASN A 1 110 ? -0.180 6.660 15.700 1.00 97.00 110 ASN A O 1
ATOM 901 N N . LEU A 1 111 ? -0.212 4.683 14.637 1.00 97.44 111 LEU A N 1
ATOM 902 C CA . LEU A 1 111 ? -1.650 4.617 14.413 1.00 97.44 111 LEU A CA 1
ATOM 903 C C . LEU A 1 111 ? -2.253 3.596 15.374 1.00 97.44 111 LEU A C 1
ATOM 905 O O . LEU A 1 111 ? -1.710 2.504 15.561 1.00 97.44 111 LEU A O 1
ATOM 909 N N . LYS A 1 112 ? -3.381 3.952 15.981 1.00 96.69 112 LYS A N 1
ATOM 910 C CA . LYS A 1 112 ? -4.132 3.109 16.909 1.00 96.69 112 LYS A CA 1
ATOM 911 C C . LYS A 1 112 ? -5.569 3.002 16.442 1.00 96.69 112 LYS A C 1
ATOM 913 O O . LYS A 1 112 ? -6.210 4.006 16.150 1.00 96.69 112 LYS A O 1
ATOM 918 N N . LEU A 1 113 ? -6.070 1.776 16.393 1.00 95.88 113 LEU A N 1
ATOM 919 C CA . LEU A 1 113 ? -7.478 1.509 16.151 1.00 95.88 113 LEU A CA 1
ATOM 920 C C . LEU A 1 113 ? -8.146 1.209 17.484 1.00 95.88 113 LEU A C 1
ATOM 922 O O . LEU A 1 113 ? -7.703 0.325 18.224 1.00 95.88 113 LEU A O 1
ATOM 926 N N . GLU A 1 114 ? -9.219 1.925 17.780 1.00 95.00 114 GLU A N 1
ATOM 927 C CA . GLU A 1 114 ? -9.900 1.844 19.064 1.00 95.00 114 GLU A CA 1
ATOM 928 C C . GLU A 1 114 ? -11.383 1.547 18.869 1.00 95.00 114 GLU A C 1
ATOM 930 O O . GLU A 1 114 ? -12.087 2.277 18.177 1.00 95.00 114 GLU A O 1
ATOM 935 N N . GLY A 1 115 ? -11.877 0.471 19.479 1.00 92.62 115 GLY A N 1
ATOM 936 C CA . GLY A 1 115 ? -13.298 0.133 19.490 1.00 92.62 115 GLY A CA 1
ATOM 937 C C . GLY A 1 115 ? -14.010 0.732 20.701 1.00 92.62 115 GLY A C 1
ATOM 938 O O . GLY A 1 115 ? -13.476 0.721 21.807 1.00 92.62 115 GLY A O 1
ATOM 939 N N . GLU A 1 116 ? -15.242 1.210 20.523 1.00 89.69 116 GLU A N 1
ATOM 940 C CA . GLU A 1 116 ? -16.065 1.698 21.637 1.00 89.69 116 GLU A CA 1
ATOM 941 C C . GLU A 1 116 ? -16.636 0.534 22.472 1.00 89.69 116 GLU A C 1
ATOM 943 O O . GLU A 1 116 ? -17.270 -0.393 21.955 1.00 89.69 116 GLU A O 1
ATOM 948 N N . GLN A 1 117 ? -16.475 0.560 23.792 1.00 82.31 117 GLN A N 1
ATOM 949 C CA . GLN A 1 117 ? -17.104 -0.426 24.663 1.00 82.31 117 GLN A CA 1
ATOM 950 C C . GLN A 1 117 ? -18.541 -0.032 25.023 1.00 82.31 117 GLN A C 1
ATOM 952 O O . GLN A 1 117 ? -18.809 1.036 25.563 1.00 82.31 117 GLN A O 1
ATOM 957 N N . LYS A 1 118 ? -19.492 -0.955 24.821 1.00 74.25 118 LYS A N 1
ATOM 958 C CA . LYS A 1 118 ? -20.916 -0.712 25.125 1.00 74.25 118 LYS A CA 1
ATOM 959 C C . LYS A 1 118 ? -21.212 -0.413 26.599 1.00 74.25 118 LYS A C 1
ATOM 961 O O . LYS A 1 118 ? -22.219 0.221 26.879 1.00 74.25 118 LYS A O 1
ATOM 966 N N . LYS A 1 119 ? -20.401 -0.927 27.533 1.00 75.00 119 LYS A N 1
ATOM 967 C CA . LYS A 1 119 ? -20.708 -0.870 28.973 1.00 75.00 119 LYS A CA 1
ATOM 968 C C . LYS A 1 119 ? -20.444 0.507 29.585 1.00 75.00 119 LYS A C 1
ATOM 970 O O . LYS A 1 119 ? -21.239 0.955 30.399 1.00 75.00 119 LYS A O 1
ATOM 975 N N . ASN A 1 120 ? -19.350 1.154 29.200 1.00 80.31 120 ASN A N 1
ATOM 976 C CA . ASN A 1 120 ? -18.855 2.387 29.820 1.00 80.31 120 ASN A CA 1
ATOM 977 C C . ASN A 1 120 ? -18.438 3.459 28.798 1.00 80.31 120 ASN A C 1
ATOM 979 O O . ASN A 1 120 ? -17.980 4.520 29.203 1.00 80.31 120 ASN A O 1
ATOM 983 N N . LYS A 1 121 ? -18.604 3.204 27.490 1.00 79.25 121 LYS A N 1
ATOM 984 C CA . LYS A 1 121 ? -18.101 4.050 26.393 1.00 79.25 121 LYS A CA 1
ATOM 985 C C . LYS A 1 121 ? -16.586 4.284 26.432 1.00 79.25 121 LYS A C 1
ATOM 987 O O . LYS A 1 121 ? -16.093 5.183 25.756 1.00 79.25 121 LYS A O 1
ATOM 992 N N . GLU A 1 122 ? -15.841 3.477 27.186 1.00 85.94 122 GLU A N 1
ATOM 993 C CA . GLU A 1 122 ? -14.385 3.510 27.116 1.00 85.94 122 GLU A CA 1
ATOM 994 C C . GLU A 1 122 ? -13.917 2.982 25.764 1.00 85.94 122 GLU A C 1
ATOM 996 O O . GLU A 1 122 ? -14.570 2.154 25.118 1.00 85.94 122 GLU A O 1
ATOM 1001 N N . LYS A 1 123 ? -12.766 3.487 25.338 1.00 90.62 123 LYS A N 1
ATOM 1002 C CA . LYS A 1 123 ? -12.095 3.048 24.125 1.00 90.62 123 LYS A CA 1
ATOM 1003 C C . LYS A 1 123 ? -11.177 1.884 24.466 1.00 90.62 123 LYS A C 1
ATOM 1005 O O . LYS A 1 123 ? -10.371 1.967 25.385 1.00 90.62 123 LYS A O 1
ATOM 1010 N N . GLU A 1 124 ? -11.302 0.800 23.716 1.00 92.06 124 GLU A N 1
ATOM 1011 C CA . GLU A 1 124 ? -10.386 -0.332 23.786 1.00 92.06 124 GLU A CA 1
ATOM 1012 C C . GLU A 1 124 ? -9.503 -0.332 22.544 1.00 92.06 124 GLU A C 1
ATOM 1014 O O . GLU A 1 124 ? -10.002 -0.454 21.424 1.00 92.06 124 GLU A O 1
ATOM 1019 N N . THR A 1 125 ? -8.189 -0.226 22.733 1.00 94.44 125 THR A N 1
ATOM 1020 C CA . THR A 1 125 ? -7.236 -0.350 21.631 1.00 94.44 125 THR A CA 1
ATOM 1021 C C . THR A 1 125 ? -7.197 -1.795 21.134 1.00 94.44 125 THR A C 1
ATOM 1023 O O . THR A 1 125 ? -6.794 -2.715 21.854 1.00 94.44 125 THR A O 1
ATOM 1026 N N . VAL A 1 126 ? -7.604 -1.993 19.882 1.00 94.06 126 VAL A N 1
ATOM 1027 C CA . VAL A 1 126 ? -7.633 -3.309 19.228 1.00 94.06 126 VAL A CA 1
ATOM 1028 C C . VAL A 1 126 ? -6.454 -3.527 18.289 1.00 94.06 126 VAL A C 1
ATOM 1030 O O . VAL A 1 126 ? -6.127 -4.666 17.986 1.00 94.06 126 VAL A O 1
ATOM 1033 N N . TRP A 1 127 ? -5.800 -2.457 17.846 1.00 95.81 127 TRP A N 1
ATOM 1034 C CA . TRP A 1 127 ? -4.627 -2.534 16.984 1.00 95.81 127 TRP A CA 1
ATOM 1035 C C . TRP A 1 127 ? -3.743 -1.314 17.201 1.00 95.81 127 TRP A C 1
ATOM 1037 O O . TRP A 1 127 ? -4.227 -0.211 17.465 1.00 95.81 127 TRP A O 1
ATOM 1047 N N . THR A 1 128 ? -2.435 -1.511 17.122 1.00 96.12 128 THR A N 1
ATOM 1048 C CA . THR A 1 128 ? -1.446 -0.437 17.165 1.00 96.12 128 THR A CA 1
ATOM 1049 C C . THR A 1 128 ? -0.349 -0.766 16.182 1.00 96.12 128 THR A C 1
ATOM 1051 O O . THR A 1 128 ? 0.129 -1.898 16.129 1.00 96.12 128 THR A O 1
ATOM 1054 N N . CYS A 1 129 ? 0.059 0.233 15.417 1.00 95.06 129 CYS A N 1
ATOM 1055 C CA . CYS A 1 129 ? 1.083 0.072 14.415 1.00 95.06 129 CYS A CA 1
ATOM 1056 C C . CYS A 1 129 ? 1.928 1.333 14.300 1.00 95.06 129 CYS A C 1
ATOM 1058 O O . CYS A 1 129 ? 1.406 2.427 14.097 1.00 95.06 129 CYS A O 1
ATOM 1060 N N . MET A 1 130 ? 3.244 1.155 14.342 1.00 96.12 130 MET A N 1
ATOM 1061 C CA . MET A 1 130 ? 4.202 2.223 14.096 1.00 96.12 130 MET A CA 1
ATOM 1062 C C . MET A 1 130 ? 4.357 2.468 12.594 1.00 96.12 130 MET A C 1
ATOM 1064 O O . MET A 1 130 ? 4.705 1.555 11.840 1.00 96.12 130 MET A O 1
ATOM 1068 N N . ILE A 1 131 ? 4.138 3.707 12.172 1.00 96.06 131 ILE A N 1
ATOM 1069 C CA . ILE A 1 131 ? 4.489 4.240 10.862 1.00 96.06 131 ILE A CA 1
ATOM 1070 C C . ILE A 1 131 ? 5.856 4.911 10.999 1.00 96.06 131 ILE A C 1
ATOM 1072 O O . ILE A 1 131 ? 5.999 5.924 11.683 1.00 96.06 131 ILE A O 1
ATOM 1076 N N . ARG A 1 132 ? 6.876 4.324 10.372 1.00 94.44 132 ARG A N 1
ATOM 1077 C CA . ARG A 1 132 ? 8.229 4.877 10.395 1.00 94.44 132 ARG A CA 1
ATOM 1078 C C . ARG A 1 132 ? 8.333 6.009 9.391 1.00 94.44 132 ARG A C 1
ATOM 1080 O O . ARG A 1 132 ? 7.732 5.947 8.320 1.00 94.44 132 ARG A O 1
ATOM 1087 N N . LYS A 1 133 ? 9.168 6.995 9.691 1.00 92.75 133 LYS A N 1
ATOM 1088 C CA . LYS A 1 133 ? 9.538 8.086 8.788 1.00 92.75 133 LYS A CA 1
ATOM 1089 C C . LYS A 1 133 ? 9.887 7.587 7.391 1.00 92.75 133 LYS A C 1
ATOM 1091 O O . LYS A 1 133 ? 9.386 8.098 6.391 1.00 92.75 133 LYS A O 1
ATOM 1096 N N . ASP A 1 134 ? 10.679 6.527 7.327 1.00 87.44 134 ASP A N 1
ATOM 1097 C CA . ASP A 1 134 ? 11.113 5.940 6.066 1.00 87.44 134 ASP A CA 1
ATOM 1098 C C . ASP A 1 134 ? 9.988 5.267 5.269 1.00 87.44 134 ASP A C 1
ATOM 1100 O O . ASP A 1 134 ? 10.120 5.119 4.053 1.00 87.44 134 ASP A O 1
ATOM 1104 N N . ASP A 1 135 ? 8.881 4.887 5.915 1.00 89.31 135 ASP A N 1
ATOM 1105 C CA . ASP A 1 135 ? 7.729 4.299 5.228 1.00 89.31 135 ASP A CA 1
ATOM 1106 C C . ASP A 1 135 ? 7.032 5.333 4.331 1.00 89.31 135 ASP A C 1
ATOM 1108 O O . ASP A 1 135 ? 6.474 4.971 3.294 1.00 89.31 135 ASP A O 1
ATOM 1112 N N . TYR A 1 136 ? 7.078 6.621 4.706 1.00 87.94 136 TYR A N 1
ATOM 1113 C CA . TYR A 1 136 ? 6.342 7.689 4.022 1.00 87.94 136 TYR A CA 1
ATOM 1114 C C . TYR A 1 136 ? 7.209 8.788 3.393 1.00 87.94 136 TYR A C 1
ATOM 1116 O O . TYR A 1 136 ? 6.740 9.465 2.476 1.00 87.94 136 TYR A O 1
ATOM 1124 N N . GLN A 1 137 ? 8.455 8.978 3.840 1.00 80.00 137 GLN A N 1
ATOM 1125 C CA . GLN A 1 137 ? 9.381 9.946 3.237 1.00 80.00 137 GLN A CA 1
ATOM 1126 C C . GLN A 1 137 ? 10.117 9.394 2.017 1.00 80.00 137 GLN A C 1
ATOM 1128 O O . GLN A 1 137 ? 10.552 10.161 1.157 1.00 80.00 137 GLN A O 1
ATOM 1133 N N . LYS A 1 138 ? 10.256 8.069 1.899 1.00 63.38 138 LYS A N 1
ATOM 1134 C CA . LYS A 1 138 ? 10.977 7.477 0.772 1.00 63.38 138 LYS A CA 1
ATOM 1135 C C . LYS A 1 138 ? 10.175 7.556 -0.528 1.00 63.38 138 LYS A C 1
ATOM 1137 O O . LYS A 1 138 ? 9.354 6.687 -0.834 1.00 63.38 138 LYS A O 1
ATOM 1142 N N . GLY A 1 139 ? 10.568 8.494 -1.386 1.00 52.22 139 GLY A N 1
ATOM 1143 C CA . GLY A 1 139 ? 10.786 8.176 -2.795 1.00 52.22 139 GLY A CA 1
ATOM 1144 C C . GLY A 1 139 ? 12.065 7.335 -2.921 1.00 52.22 139 GLY A C 1
ATOM 1145 O O . GLY A 1 139 ? 13.154 7.887 -2.866 1.00 52.22 139 GLY A O 1
ATOM 1146 N N . SER A 1 140 ? 11.930 6.012 -3.091 1.00 48.59 140 SER A N 1
ATOM 1147 C CA . SER A 1 140 ? 12.991 4.989 -3.287 1.00 48.59 140 SER A CA 1
ATOM 1148 C C . SER A 1 140 ? 13.784 4.473 -2.055 1.00 48.59 140 SER A C 1
ATOM 1150 O O . SER A 1 140 ? 14.154 5.218 -1.156 1.00 48.59 140 SER A O 1
ATOM 1152 N N . SER A 1 141 ? 14.067 3.155 -2.068 1.00 40.47 141 SER A N 1
ATOM 1153 C CA . SER A 1 141 ? 14.963 2.359 -1.188 1.00 40.47 141 SER A CA 1
ATOM 1154 C C . SER A 1 141 ? 14.425 1.760 0.133 1.00 40.47 141 SER A C 1
ATOM 1156 O O . SER A 1 141 ? 15.044 1.842 1.189 1.00 40.47 141 SER A O 1
ATOM 1158 N N . TYR A 1 142 ? 13.309 1.034 0.071 1.00 34.94 142 TYR A N 1
ATOM 1159 C CA . TYR A 1 142 ? 13.278 -0.285 0.717 1.00 34.94 142 TYR A CA 1
ATOM 1160 C C . TYR A 1 142 ? 12.954 -1.297 -0.372 1.00 34.94 142 TYR A C 1
ATOM 1162 O O . TYR A 1 142 ? 11.843 -1.343 -0.906 1.00 34.94 142 TYR A O 1
ATOM 1170 N N . GLN A 1 143 ? 13.997 -2.015 -0.780 1.00 43.62 143 GLN A N 1
ATOM 1171 C CA . GLN A 1 143 ? 13.890 -3.216 -1.580 1.00 43.62 143 GLN A CA 1
ATOM 1172 C C . GLN A 1 143 ? 13.095 -4.244 -0.782 1.00 43.62 143 GLN A C 1
ATOM 1174 O O . GLN A 1 143 ? 13.651 -4.927 0.058 1.00 43.62 143 GLN A O 1
ATOM 1179 N N . GLU A 1 144 ? 11.794 -4.328 -1.034 1.00 41.56 144 GLU A N 1
ATOM 1180 C CA . GLU A 1 144 ? 11.014 -5.545 -0.768 1.00 41.56 144 GLU A CA 1
ATOM 1181 C C . GLU A 1 144 ? 9.808 -5.681 -1.720 1.00 41.56 144 GLU A C 1
ATOM 1183 O O . GLU A 1 144 ? 8.807 -6.321 -1.419 1.00 41.56 144 GLU A O 1
ATOM 1188 N N . GLN A 1 145 ? 9.950 -5.076 -2.909 1.00 50.09 145 GLN A N 1
ATOM 1189 C CA . GLN A 1 145 ? 9.363 -5.485 -4.199 1.00 50.09 145 GLN A CA 1
ATOM 1190 C C . GLN A 1 145 ? 10.359 -5.150 -5.337 1.00 50.09 145 GLN A C 1
ATOM 1192 O O . GLN A 1 145 ? 10.005 -4.616 -6.384 1.00 50.09 145 GLN A O 1
ATOM 1197 N N . GLY A 1 146 ? 11.659 -5.335 -5.076 1.00 50.00 146 GLY A N 1
ATOM 1198 C CA . GLY A 1 146 ? 12.749 -4.690 -5.823 1.00 50.00 146 GLY A CA 1
ATOM 1199 C C . GLY A 1 146 ? 13.303 -5.449 -7.028 1.00 50.00 146 GLY A C 1
ATOM 1200 O O . GLY A 1 146 ? 14.305 -5.006 -7.580 1.00 50.00 146 GLY A O 1
ATOM 1201 N N . GLN A 1 147 ? 12.696 -6.566 -7.426 1.00 63.41 147 GLN A N 1
ATOM 1202 C CA . GLN A 1 147 ? 13.065 -7.271 -8.649 1.00 63.41 147 GLN A CA 1
ATOM 1203 C C . GLN A 1 147 ? 11.818 -7.371 -9.523 1.00 63.41 147 GLN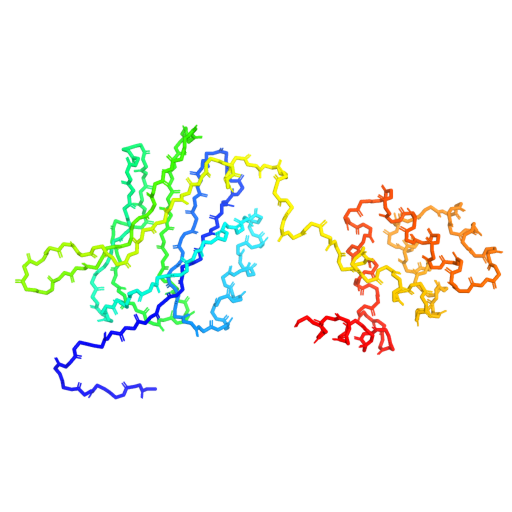 A C 1
ATOM 1205 O O . GLN A 1 147 ? 10.843 -8.025 -9.154 1.00 63.41 147 GLN A O 1
ATOM 1210 N N . HIS A 1 148 ? 11.834 -6.650 -10.644 1.00 76.75 148 HIS A N 1
ATOM 1211 C CA . HIS A 1 148 ? 10.782 -6.717 -11.653 1.00 76.75 148 HIS A CA 1
ATOM 1212 C C . HIS A 1 148 ? 10.637 -8.174 -12.131 1.00 76.75 148 HIS A C 1
ATOM 1214 O O . HIS A 1 148 ? 11.646 -8.873 -12.186 1.00 76.75 148 HIS A O 1
ATOM 1220 N N . PHE A 1 149 ? 9.438 -8.636 -12.511 1.00 82.62 149 PHE A N 1
ATOM 1221 C CA . PHE A 1 149 ? 9.200 -10.008 -13.010 1.00 82.62 149 PHE A CA 1
ATOM 1222 C C . PHE A 1 149 ? 10.286 -10.463 -14.005 1.00 82.62 149 PHE A C 1
ATOM 1224 O O . PHE A 1 149 ? 10.926 -11.495 -13.835 1.00 82.62 149 PHE A O 1
ATOM 1231 N N . VAL A 1 150 ? 10.572 -9.605 -14.988 1.00 84.38 150 VAL A N 1
ATOM 1232 C CA . VAL A 1 150 ? 11.639 -9.782 -15.992 1.00 84.38 150 VAL A CA 1
ATOM 1233 C C . VAL A 1 150 ? 13.025 -10.028 -15.386 1.00 84.38 150 VAL A C 1
ATOM 1235 O O . VAL A 1 150 ? 13.788 -10.843 -15.899 1.00 84.38 150 VAL A O 1
ATOM 1238 N N . ASP A 1 151 ? 13.370 -9.329 -14.307 1.00 84.19 151 ASP A N 1
ATOM 1239 C CA . ASP A 1 151 ? 14.650 -9.521 -13.627 1.00 84.19 151 ASP A CA 1
ATOM 1240 C C . ASP A 1 151 ? 14.652 -10.797 -12.788 1.00 84.19 151 ASP A C 1
ATOM 1242 O O . ASP A 1 151 ? 15.693 -11.441 -12.677 1.00 84.19 151 ASP A O 1
ATOM 1246 N N . ARG A 1 152 ? 13.508 -11.144 -12.187 1.00 84.62 152 ARG A N 1
ATOM 1247 C CA . ARG A 1 152 ? 13.338 -12.314 -11.319 1.00 84.62 152 ARG A CA 1
ATOM 1248 C C . ARG A 1 152 ? 13.462 -13.602 -12.121 1.00 84.62 152 ARG A C 1
ATOM 1250 O O . ARG A 1 152 ? 14.226 -14.484 -11.752 1.00 84.62 152 ARG A O 1
ATOM 1257 N N . HIS A 1 153 ? 12.793 -13.652 -13.266 1.00 87.06 153 HIS A N 1
ATOM 1258 C CA . HIS A 1 153 ? 12.754 -14.817 -14.147 1.00 87.06 153 HIS A CA 1
ATOM 1259 C C . HIS A 1 153 ? 13.712 -14.689 -15.336 1.00 87.06 153 HIS A C 1
ATOM 1261 O O . HIS A 1 153 ? 13.522 -15.332 -16.365 1.00 87.06 153 HIS A O 1
ATOM 1267 N N . ARG A 1 154 ? 14.758 -13.854 -15.229 1.00 87.94 154 ARG A N 1
ATOM 1268 C CA . ARG A 1 154 ? 15.681 -13.548 -16.336 1.00 87.94 154 ARG A CA 1
ATOM 1269 C C . ARG A 1 154 ? 16.211 -14.810 -17.026 1.00 87.94 154 ARG A C 1
ATOM 1271 O O . ARG A 1 154 ? 16.266 -14.862 -18.251 1.00 87.94 154 ARG A O 1
ATOM 1278 N N . THR A 1 155 ? 16.598 -15.815 -16.243 1.00 88.38 155 THR A N 1
ATOM 1279 C CA . THR A 1 155 ? 17.130 -17.089 -16.749 1.00 88.38 155 THR A CA 1
ATOM 1280 C C . THR A 1 155 ? 16.073 -17.884 -17.511 1.00 88.38 155 THR A C 1
ATOM 1282 O O . THR A 1 155 ? 16.347 -18.357 -18.614 1.00 88.38 155 THR A O 1
ATOM 1285 N N . ASP A 1 156 ? 14.858 -17.986 -16.970 1.00 89.12 156 ASP A N 1
ATOM 1286 C CA . ASP A 1 156 ? 13.741 -18.670 -17.626 1.00 89.12 156 ASP A CA 1
ATOM 1287 C C . ASP A 1 156 ? 13.363 -17.991 -18.937 1.00 89.12 156 ASP A C 1
ATOM 1289 O O . ASP A 1 156 ? 13.179 -18.665 -19.949 1.00 89.12 156 ASP A O 1
ATOM 1293 N N . LEU A 1 157 ? 13.333 -16.656 -18.954 1.00 90.94 157 LEU A N 1
ATOM 1294 C CA . LEU A 1 157 ? 13.040 -15.893 -20.162 1.00 90.94 157 LEU A CA 1
ATOM 1295 C C . LEU A 1 157 ? 14.083 -16.135 -21.256 1.00 90.94 157 LEU A C 1
ATOM 1297 O O . LEU A 1 157 ? 13.711 -16.382 -22.397 1.00 90.94 157 LEU A O 1
ATOM 1301 N N . ILE A 1 158 ? 15.376 -16.131 -20.919 1.00 91.44 158 ILE A N 1
ATOM 1302 C CA . ILE A 1 158 ? 16.451 -16.394 -21.892 1.00 91.44 158 ILE A CA 1
ATOM 1303 C C . ILE A 1 158 ? 16.347 -17.806 -22.480 1.00 91.44 158 ILE A C 1
ATOM 1305 O O . ILE A 1 158 ? 16.602 -17.995 -23.666 1.00 91.44 158 ILE A O 1
ATOM 1309 N N . ASN A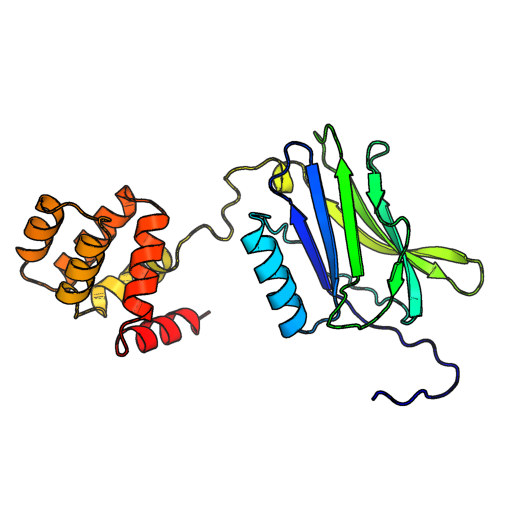 1 159 ? 15.994 -18.797 -21.662 1.00 88.94 159 ASN A N 1
ATOM 1310 C CA . ASN A 1 159 ? 16.013 -20.194 -22.085 1.00 88.94 159 ASN A CA 1
ATOM 1311 C C . ASN A 1 159 ? 14.726 -20.638 -22.789 1.00 88.94 159 ASN A C 1
ATOM 1313 O O . ASN A 1 159 ? 14.780 -21.544 -23.620 1.00 88.94 159 ASN A O 1
ATOM 1317 N N . ARG A 1 160 ? 13.576 -20.051 -22.436 1.00 88.56 160 ARG A N 1
ATOM 1318 C CA . ARG A 1 160 ? 12.249 -20.559 -22.824 1.00 88.56 160 ARG A CA 1
ATOM 1319 C C . ARG A 1 160 ? 11.530 -19.684 -23.851 1.00 88.56 160 ARG A C 1
ATOM 1321 O O . ARG A 1 160 ? 10.638 -20.182 -24.533 1.00 88.56 160 ARG A O 1
ATOM 1328 N N . VAL A 1 161 ? 11.897 -18.408 -23.990 1.00 90.00 161 VAL A N 1
ATOM 1329 C CA . VAL A 1 161 ? 11.304 -17.519 -25.000 1.00 90.00 161 VAL A CA 1
ATOM 1330 C C . VAL A 1 161 ? 11.991 -17.750 -26.344 1.00 90.00 161 VAL A C 1
ATOM 1332 O O . VAL A 1 161 ? 13.189 -17.518 -26.488 1.00 90.00 161 VAL A O 1
ATOM 1335 N N . THR A 1 162 ? 11.227 -18.199 -27.340 1.00 87.44 162 THR A N 1
ATOM 1336 C CA . THR A 1 162 ? 11.741 -18.447 -28.700 1.00 87.44 162 THR A CA 1
ATOM 1337 C C . THR A 1 162 ? 11.283 -17.395 -29.711 1.00 87.44 162 THR A C 1
ATOM 1339 O O . THR A 1 162 ? 12.011 -17.108 -30.656 1.00 87.44 162 THR A O 1
ATOM 1342 N N . ASP A 1 163 ? 10.151 -16.731 -29.467 1.00 88.38 163 ASP A N 1
ATOM 1343 C CA . ASP A 1 163 ? 9.564 -15.705 -30.342 1.00 88.38 163 ASP A CA 1
ATOM 1344 C C . ASP A 1 163 ? 10.171 -14.303 -30.148 1.00 88.38 163 ASP A C 1
ATOM 1346 O O . ASP A 1 163 ? 9.475 -13.286 -30.074 1.00 88.38 163 ASP A O 1
ATOM 1350 N N . THR A 1 164 ? 11.500 -14.234 -30.077 1.00 90.00 164 THR A N 1
ATOM 1351 C CA . THR A 1 164 ? 12.266 -12.992 -29.891 1.00 90.00 164 THR A CA 1
ATOM 1352 C C . THR A 1 164 ? 12.046 -11.977 -31.008 1.00 90.00 164 THR A C 1
ATOM 1354 O O . THR A 1 164 ? 12.053 -10.783 -30.730 1.00 90.00 164 THR A O 1
ATOM 1357 N N . GLY A 1 165 ? 11.804 -12.424 -32.247 1.00 88.06 165 GLY A N 1
ATOM 1358 C CA . GLY A 1 165 ? 11.518 -11.542 -33.385 1.00 88.06 165 GLY A CA 1
ATOM 1359 C C . GLY A 1 165 ? 10.264 -10.694 -33.167 1.00 88.06 165 GLY A C 1
ATOM 1360 O O . GLY A 1 165 ? 10.337 -9.474 -33.207 1.00 88.06 165 GLY A O 1
ATOM 1361 N N . THR A 1 166 ? 9.141 -11.331 -32.828 1.00 89.88 166 THR A N 1
ATOM 1362 C CA . THR A 1 166 ? 7.863 -10.644 -32.572 1.00 89.88 166 THR A CA 1
ATOM 1363 C C . THR A 1 166 ? 7.943 -9.703 -31.369 1.00 89.88 166 THR A C 1
ATOM 1365 O O . THR A 1 166 ? 7.347 -8.626 -31.373 1.00 89.88 166 THR A O 1
ATOM 1368 N N . ILE A 1 167 ? 8.678 -10.100 -30.324 1.00 91.44 167 ILE A N 1
ATOM 1369 C CA . ILE A 1 167 ? 8.918 -9.245 -29.155 1.00 91.44 167 ILE A CA 1
ATOM 1370 C C . ILE A 1 167 ? 9.714 -8.004 -29.563 1.00 91.44 167 ILE A C 1
ATOM 1372 O O . ILE A 1 167 ? 9.377 -6.894 -29.152 1.00 91.44 167 ILE A O 1
ATOM 1376 N N . LEU A 1 168 ? 10.759 -8.191 -30.368 1.00 91.50 168 LEU A N 1
ATOM 1377 C CA . LEU A 1 168 ? 11.628 -7.118 -30.829 1.00 91.50 168 LEU A CA 1
ATOM 1378 C C . LEU A 1 168 ? 10.865 -6.106 -31.698 1.00 91.50 168 LEU A C 1
ATOM 1380 O O . LEU A 1 168 ? 10.990 -4.905 -31.454 1.00 91.50 168 LEU A O 1
ATOM 1384 N N . ASP A 1 169 ? 10.023 -6.584 -32.619 1.00 91.44 169 ASP A N 1
ATOM 1385 C CA . ASP A 1 169 ? 9.156 -5.749 -33.463 1.00 91.44 169 ASP A CA 1
ATOM 1386 C C . ASP A 1 169 ? 8.232 -4.874 -32.592 1.00 91.44 169 ASP A C 1
ATOM 1388 O O . ASP A 1 169 ? 8.202 -3.650 -32.719 1.00 91.44 169 ASP A O 1
ATOM 1392 N N . GLN A 1 170 ? 7.556 -5.473 -31.603 1.00 88.94 170 GLN A N 1
ATOM 1393 C CA . GLN A 1 170 ? 6.658 -4.732 -30.707 1.00 88.94 170 GLN A CA 1
ATOM 1394 C C . GLN A 1 170 ? 7.387 -3.741 -29.786 1.00 88.94 170 GLN A C 1
ATOM 1396 O O . GLN A 1 170 ? 6.825 -2.703 -29.424 1.00 88.94 170 GLN A O 1
ATOM 1401 N N . LEU A 1 171 ? 8.626 -4.033 -29.377 1.00 90.12 171 LEU A N 1
ATOM 1402 C CA . LEU A 1 171 ? 9.443 -3.094 -28.601 1.00 90.12 171 LEU A CA 1
ATOM 1403 C C . LEU A 1 171 ? 9.863 -1.881 -29.445 1.00 90.12 171 LEU A C 1
ATOM 1405 O O . LEU A 1 171 ? 9.907 -0.762 -28.921 1.00 90.12 171 LEU A O 1
ATOM 1409 N N . GLN A 1 172 ? 10.146 -2.089 -30.734 1.00 89.88 172 GLN A N 1
ATOM 1410 C CA . GLN A 1 172 ? 10.458 -1.019 -31.681 1.00 89.88 172 GLN A CA 1
ATOM 1411 C C . GLN A 1 172 ? 9.222 -0.161 -31.980 1.00 89.88 172 GLN A C 1
ATOM 1413 O O . GLN A 1 172 ? 9.305 1.065 -31.895 1.00 89.88 172 GLN A O 1
ATOM 1418 N N . ASP A 1 173 ? 8.062 -0.779 -32.222 1.00 89.50 173 ASP A N 1
ATOM 1419 C CA . ASP A 1 173 ? 6.791 -0.077 -32.459 1.00 89.50 173 ASP A CA 1
ATOM 1420 C C . ASP A 1 173 ? 6.413 0.844 -31.290 1.00 89.50 173 ASP A C 1
ATOM 1422 O O . ASP A 1 173 ? 5.945 1.971 -31.476 1.00 89.50 173 ASP A O 1
ATOM 1426 N N . ARG A 1 174 ? 6.683 0.395 -30.058 1.00 85.88 174 ARG A N 1
ATOM 1427 C CA . ARG A 1 174 ? 6.478 1.175 -28.826 1.00 85.88 174 ARG A CA 1
ATOM 1428 C C . ARG A 1 174 ? 7.580 2.207 -28.558 1.00 85.88 174 ARG A C 1
ATOM 1430 O O . ARG A 1 174 ? 7.530 2.882 -27.532 1.00 85.88 174 ARG A O 1
ATOM 1437 N N . ARG A 1 175 ? 8.566 2.341 -29.454 1.00 84.69 175 ARG A N 1
ATOM 1438 C CA . ARG A 1 175 ? 9.734 3.236 -29.342 1.00 84.69 175 ARG A CA 1
ATOM 1439 C C . ARG A 1 175 ? 10.550 3.032 -28.059 1.00 84.69 175 ARG A C 1
ATOM 1441 O O . ARG A 1 175 ? 11.153 3.974 -27.551 1.00 84.69 175 ARG A O 1
ATOM 1448 N N . ILE A 1 176 ? 10.569 1.806 -27.532 1.00 85.94 176 ILE A N 1
ATOM 1449 C CA . ILE A 1 176 ? 11.360 1.442 -26.344 1.00 85.94 176 ILE A CA 1
ATOM 1450 C C . ILE A 1 176 ? 12.826 1.200 -26.722 1.00 85.94 176 ILE A C 1
ATOM 1452 O O . ILE A 1 176 ? 13.728 1.458 -25.927 1.00 85.94 176 ILE A O 1
ATOM 1456 N N . ILE A 1 177 ? 13.065 0.721 -27.944 1.00 87.25 177 ILE A N 1
ATOM 1457 C CA . ILE A 1 177 ? 14.395 0.479 -28.508 1.00 87.25 177 ILE A CA 1
ATOM 1458 C C . ILE A 1 177 ? 14.586 1.288 -29.797 1.00 87.25 177 ILE A C 1
ATOM 1460 O O . ILE A 1 177 ? 13.623 1.584 -30.503 1.00 87.25 177 ILE A O 1
ATOM 1464 N N . SER A 1 178 ? 15.832 1.661 -30.097 1.00 87.31 178 SER A N 1
ATOM 1465 C CA . SER A 1 178 ? 16.205 2.343 -31.343 1.00 87.31 178 SER A CA 1
ATOM 1466 C C . SER A 1 178 ? 16.344 1.358 -32.510 1.00 87.31 178 SER A C 1
ATOM 1468 O O . SER A 1 178 ? 16.529 0.160 -32.296 1.00 87.31 178 SER A O 1
ATOM 1470 N N . ASN A 1 179 ? 16.330 1.870 -33.747 1.00 87.25 179 ASN A N 1
ATOM 1471 C CA . ASN A 1 179 ? 16.578 1.066 -34.954 1.00 87.25 179 ASN A CA 1
ATOM 1472 C C . ASN A 1 179 ? 17.958 0.387 -34.929 1.00 87.25 179 ASN A C 1
ATOM 1474 O O . ASN A 1 179 ? 18.080 -0.772 -35.299 1.00 87.25 179 ASN A O 1
ATOM 1478 N N . GLU A 1 180 ? 18.981 1.069 -34.411 1.00 87.00 180 GLU A N 1
ATOM 1479 C CA . GLU A 1 180 ? 20.327 0.497 -34.268 1.00 87.00 180 GLU A CA 1
ATOM 1480 C C . GLU A 1 180 ? 20.344 -0.699 -33.303 1.00 87.00 180 GLU A C 1
ATOM 1482 O O . GLU A 1 180 ? 20.950 -1.735 -33.588 1.00 87.00 180 GLU A O 1
ATOM 1487 N N . ASN A 1 181 ? 19.638 -0.588 -32.170 1.00 87.44 181 ASN A N 1
ATOM 1488 C CA . ASN A 1 181 ? 19.508 -1.691 -31.218 1.00 87.44 181 ASN A CA 1
ATOM 1489 C C . ASN A 1 181 ? 18.690 -2.838 -31.818 1.00 87.44 181 ASN A C 1
ATOM 1491 O O . ASN A 1 181 ? 19.037 -3.999 -31.614 1.00 87.44 181 ASN A O 1
ATOM 1495 N N . TYR A 1 182 ? 17.639 -2.522 -32.576 1.00 91.06 182 TYR A N 1
ATOM 1496 C CA . TYR A 1 182 ? 16.836 -3.502 -33.300 1.00 91.06 182 TYR A CA 1
ATOM 1497 C C . TYR A 1 182 ? 17.698 -4.328 -34.271 1.00 91.06 182 TYR A C 1
ATOM 1499 O O . TYR A 1 182 ? 17.742 -5.554 -34.155 1.00 91.06 182 TYR A O 1
ATOM 1507 N N . ASP A 1 183 ? 18.458 -3.675 -35.155 1.00 90.50 183 ASP A N 1
ATOM 1508 C CA . ASP A 1 183 ? 19.314 -4.357 -36.135 1.00 90.50 183 ASP A CA 1
ATOM 1509 C C . ASP A 1 183 ? 20.407 -5.190 -35.449 1.00 90.50 183 ASP A C 1
ATOM 1511 O O . ASP A 1 183 ? 20.699 -6.316 -35.863 1.00 90.50 183 ASP A O 1
ATOM 1515 N N . THR A 1 184 ? 20.956 -4.677 -34.342 1.00 91.00 184 THR A N 1
ATOM 1516 C CA . THR A 1 184 ? 21.954 -5.383 -33.525 1.00 91.00 184 THR A CA 1
ATOM 1517 C C . THR A 1 184 ? 21.399 -6.686 -32.954 1.00 91.00 184 THR A C 1
ATOM 1519 O O . THR A 1 184 ? 22.049 -7.725 -33.071 1.00 91.00 184 THR A O 1
ATOM 1522 N N . VAL A 1 185 ? 20.196 -6.666 -32.365 1.00 91.00 185 VAL A N 1
ATOM 1523 C CA . VAL A 1 185 ? 19.564 -7.898 -31.864 1.00 91.00 185 VAL A CA 1
ATOM 1524 C C . VAL A 1 185 ? 19.244 -8.831 -33.028 1.00 91.00 185 VAL A C 1
ATOM 1526 O O . VAL A 1 185 ? 19.525 -10.025 -32.949 1.00 91.00 185 VAL A O 1
ATOM 1529 N N . ARG A 1 186 ? 18.696 -8.308 -34.131 1.00 91.94 186 ARG A N 1
ATOM 1530 C CA . ARG A 1 186 ? 18.274 -9.119 -35.281 1.00 91.94 186 ARG A CA 1
ATOM 1531 C C . ARG A 1 186 ? 19.430 -9.880 -35.934 1.00 91.94 186 ARG A C 1
ATOM 1533 O O . ARG A 1 186 ? 19.216 -10.979 -36.441 1.00 91.94 186 ARG A O 1
ATOM 1540 N N . ALA A 1 187 ? 20.641 -9.329 -35.898 1.00 91.19 187 ALA A N 1
ATOM 1541 C CA . ALA A 1 187 ? 21.845 -9.956 -36.441 1.00 91.19 187 ALA A CA 1
ATOM 1542 C C . ALA A 1 187 ? 22.368 -11.150 -35.610 1.00 91.19 187 ALA A C 1
ATOM 1544 O O . ALA A 1 187 ? 23.214 -11.910 -36.092 1.00 91.19 187 ALA A O 1
ATOM 1545 N N . LEU A 1 188 ? 21.894 -11.336 -34.372 1.00 93.31 188 LEU A N 1
ATOM 1546 C CA . LEU A 1 188 ? 22.317 -12.444 -33.512 1.00 93.31 188 LEU A CA 1
ATOM 1547 C C . LEU A 1 188 ? 21.744 -13.782 -33.997 1.00 93.31 188 LEU A C 1
ATOM 1549 O O . LEU A 1 188 ? 20.596 -13.870 -34.429 1.00 93.31 188 LEU A O 1
ATOM 1553 N N . LYS A 1 189 ? 22.557 -14.842 -33.895 1.00 88.25 189 LYS A N 1
ATOM 1554 C CA . LYS A 1 189 ? 22.263 -16.161 -34.484 1.00 88.25 189 LYS A CA 1
ATOM 1555 C C . LYS A 1 189 ? 21.251 -16.995 -33.701 1.00 88.25 189 LYS A C 1
ATOM 1557 O O . LYS A 1 189 ? 20.567 -17.814 -34.307 1.00 88.25 189 LYS A O 1
ATOM 1562 N N . THR A 1 190 ? 21.197 -16.850 -32.378 1.00 91.19 190 THR A N 1
ATOM 1563 C CA . THR A 1 190 ? 20.354 -17.685 -31.509 1.00 91.19 190 THR A CA 1
ATOM 1564 C C . THR A 1 190 ? 19.295 -16.847 -30.808 1.00 91.19 190 THR A C 1
ATOM 1566 O O . THR A 1 190 ? 19.520 -15.680 -30.488 1.00 91.19 190 THR A O 1
ATOM 1569 N N . THR A 1 191 ? 18.144 -17.452 -30.523 1.00 89.81 191 THR A N 1
ATOM 1570 C CA . THR A 1 191 ? 17.065 -16.797 -29.771 1.00 89.81 191 THR A CA 1
ATOM 1571 C C . THR A 1 191 ? 17.488 -16.478 -28.335 1.00 89.81 191 THR A C 1
ATOM 1573 O O . THR A 1 191 ? 17.094 -15.449 -27.796 1.00 89.81 191 THR A O 1
ATOM 1576 N N . GLN A 1 192 ? 18.360 -17.284 -27.721 1.00 92.94 192 GLN A N 1
ATOM 1577 C CA . GLN A 1 192 ? 18.867 -17.006 -26.372 1.00 92.94 192 GLN A CA 1
ATOM 1578 C C . GLN A 1 192 ? 19.772 -15.771 -26.340 1.00 92.94 192 GLN A C 1
ATOM 1580 O O . GLN A 1 192 ? 19.649 -14.943 -25.434 1.00 92.94 192 GLN A O 1
ATOM 1585 N N . ASP A 1 193 ? 20.663 -15.622 -27.326 1.00 90.75 193 ASP A N 1
ATOM 1586 C CA . ASP A 1 193 ? 21.516 -14.435 -27.442 1.00 90.75 193 ASP A CA 1
ATOM 1587 C C . ASP A 1 193 ? 20.668 -13.194 -27.726 1.00 90.75 193 ASP A C 1
ATOM 1589 O O . ASP A 1 193 ? 20.862 -12.154 -27.096 1.00 90.75 193 ASP A O 1
ATOM 1593 N N . GLN A 1 194 ? 19.662 -13.328 -28.598 1.00 91.56 194 GLN A N 1
ATOM 1594 C CA . GLN A 1 194 ? 18.695 -12.267 -28.872 1.00 91.56 194 GLN A CA 1
ATOM 1595 C C . GLN A 1 194 ? 17.954 -11.830 -27.605 1.00 91.56 194 GLN A C 1
ATOM 1597 O O . GLN A 1 194 ? 17.927 -10.642 -27.284 1.00 91.56 194 GLN A O 1
ATOM 1602 N N . MET A 1 195 ? 17.404 -12.775 -26.838 1.00 93.12 195 MET A N 1
ATOM 1603 C CA . MET A 1 195 ? 16.661 -12.461 -25.618 1.00 93.12 195 MET A CA 1
ATOM 1604 C C . MET A 1 195 ? 17.566 -11.857 -24.540 1.00 93.12 195 MET A C 1
ATOM 1606 O O . MET A 1 195 ? 17.180 -10.909 -23.854 1.00 93.12 195 MET A O 1
ATOM 1610 N N . ARG A 1 196 ? 18.803 -12.349 -24.408 1.00 92.38 196 ARG A N 1
ATOM 1611 C CA . ARG A 1 196 ? 19.796 -11.784 -23.485 1.00 92.38 196 ARG A CA 1
ATOM 1612 C C . ARG A 1 196 ? 20.081 -10.318 -23.797 1.00 92.38 196 ARG A C 1
ATOM 1614 O O . ARG A 1 196 ? 20.186 -9.516 -22.864 1.00 92.38 196 ARG A O 1
ATOM 1621 N N . GLU A 1 197 ? 20.183 -9.986 -25.078 1.00 91.12 197 GLU A N 1
ATOM 1622 C CA . GLU A 1 197 ? 20.484 -8.635 -25.536 1.00 91.12 197 GLU A CA 1
ATOM 1623 C C . GLU A 1 197 ? 19.277 -7.696 -25.406 1.00 91.12 197 GLU A C 1
ATOM 1625 O O . GLU A 1 197 ? 19.427 -6.584 -24.896 1.00 91.12 197 GLU A O 1
ATOM 1630 N N . ILE A 1 198 ? 18.063 -8.172 -25.711 1.00 91.06 198 ILE A N 1
ATOM 1631 C CA . ILE A 1 198 ? 16.807 -7.462 -25.404 1.00 91.06 198 ILE A CA 1
ATOM 1632 C C . ILE A 1 198 ? 16.777 -7.089 -23.918 1.00 91.06 198 ILE A C 1
ATOM 1634 O O . ILE A 1 198 ? 16.652 -5.919 -23.560 1.00 91.06 198 ILE A O 1
ATOM 1638 N N . LEU A 1 199 ? 16.995 -8.062 -23.032 1.00 89.00 199 LEU A N 1
ATOM 1639 C CA . LEU A 1 199 ? 17.004 -7.843 -21.584 1.00 89.00 199 LEU A CA 1
ATOM 1640 C C . LEU A 1 199 ? 18.132 -6.914 -21.117 1.00 89.00 199 LEU A C 1
ATOM 1642 O O . LEU A 1 199 ? 18.037 -6.330 -20.035 1.00 89.00 199 LEU A O 1
ATOM 1646 N N . ARG A 1 200 ? 19.222 -6.789 -21.884 1.00 88.19 200 ARG A N 1
ATOM 1647 C CA . ARG A 1 200 ? 20.286 -5.817 -21.612 1.00 88.19 200 ARG A CA 1
ATOM 1648 C C . ARG A 1 200 ? 19.819 -4.402 -21.942 1.00 88.19 200 ARG A C 1
ATOM 1650 O O . ARG A 1 200 ? 19.982 -3.519 -21.105 1.00 88.19 200 ARG A O 1
ATOM 1657 N N . PHE A 1 201 ? 19.193 -4.189 -23.098 1.00 84.31 201 PHE A N 1
ATOM 1658 C CA . PHE A 1 201 ? 18.661 -2.875 -23.477 1.00 84.31 201 PHE A CA 1
ATOM 1659 C C . PHE A 1 201 ? 17.551 -2.398 -22.539 1.00 84.31 201 PHE A C 1
ATOM 1661 O O . PHE A 1 201 ? 17.511 -1.225 -22.168 1.00 84.31 201 PHE A O 1
ATOM 1668 N N . LEU A 1 202 ? 16.703 -3.312 -22.064 1.00 81.62 202 LEU A N 1
ATOM 1669 C CA . LEU A 1 202 ? 15.647 -2.970 -21.110 1.00 81.62 202 LEU A CA 1
ATOM 1670 C C . LEU A 1 202 ? 16.179 -2.588 -19.721 1.00 81.62 202 LEU A C 1
ATOM 1672 O O . LEU A 1 202 ? 15.516 -1.845 -19.002 1.00 81.62 202 LEU A O 1
ATOM 1676 N N . ASN A 1 203 ? 17.385 -3.025 -19.342 1.00 77.31 203 ASN A N 1
ATOM 1677 C CA . ASN A 1 203 ? 18.033 -2.514 -18.132 1.00 77.31 203 ASN A CA 1
ATOM 1678 C C . ASN A 1 203 ? 18.390 -1.028 -18.269 1.00 77.31 203 ASN A C 1
ATOM 1680 O O . ASN A 1 203 ? 18.241 -0.285 -17.302 1.00 77.31 203 ASN A O 1
ATOM 1684 N N . SER A 1 204 ? 18.800 -0.588 -19.461 1.00 75.06 204 SER A N 1
ATOM 1685 C CA . SER A 1 204 ? 19.071 0.823 -19.758 1.00 75.06 204 SER A CA 1
ATOM 1686 C C . SER A 1 204 ? 17.788 1.655 -19.884 1.00 75.06 204 SER A C 1
ATOM 1688 O O . SER A 1 204 ? 17.773 2.805 -19.459 1.00 75.06 204 SER A O 1
ATOM 1690 N N . ALA A 1 205 ? 16.700 1.072 -20.403 1.00 71.56 205 ALA A N 1
ATOM 1691 C CA . ALA A 1 205 ? 15.381 1.715 -20.494 1.00 71.56 205 ALA A CA 1
ATOM 1692 C C . ALA A 1 205 ? 14.628 1.794 -19.144 1.00 71.56 205 ALA A C 1
ATOM 1694 O O . ALA A 1 205 ? 13.559 2.400 -19.051 1.00 71.56 205 ALA A O 1
ATOM 1695 N N . GLY A 1 206 ? 15.171 1.187 -18.085 1.00 77.50 206 GLY A N 1
ATOM 1696 C CA . GLY A 1 206 ? 14.588 1.204 -16.747 1.00 77.50 206 GLY A CA 1
ATOM 1697 C C . GLY A 1 206 ? 13.277 0.417 -16.636 1.00 77.50 206 GLY A C 1
ATOM 1698 O O . GLY A 1 206 ? 12.960 -0.449 -17.450 1.00 77.50 206 GLY A O 1
ATOM 1699 N N . ARG A 1 207 ? 12.500 0.701 -15.583 1.00 76.88 207 ARG A N 1
ATOM 1700 C CA . ARG A 1 207 ? 11.281 -0.057 -15.245 1.00 76.88 207 ARG A CA 1
ATOM 1701 C C . ARG A 1 207 ? 10.242 -0.059 -16.373 1.00 76.88 207 ARG A C 1
ATOM 1703 O O . ARG A 1 207 ? 9.718 -1.119 -16.679 1.00 76.88 207 ARG A O 1
ATOM 1710 N N . ALA A 1 208 ? 10.046 1.074 -17.049 1.00 77.06 208 ALA A N 1
ATOM 1711 C CA . ALA A 1 208 ? 9.094 1.199 -18.154 1.00 77.06 208 ALA A CA 1
ATOM 1712 C C . ALA A 1 208 ? 9.391 0.235 -19.318 1.00 77.06 208 ALA A C 1
ATOM 1714 O O . ALA A 1 208 ? 8.471 -0.325 -19.911 1.00 77.06 208 ALA A O 1
ATOM 1715 N N . GLY A 1 209 ? 10.671 -0.012 -19.622 1.00 80.38 209 GLY A N 1
ATOM 1716 C CA . GLY A 1 209 ? 11.053 -1.000 -20.633 1.00 80.38 209 GLY A CA 1
ATOM 1717 C C . GLY A 1 209 ? 10.726 -2.433 -20.205 1.00 80.38 209 GLY A C 1
ATOM 1718 O O . GLY A 1 209 ? 10.294 -3.251 -21.018 1.00 80.38 209 GLY A O 1
ATOM 1719 N N . LYS A 1 210 ? 10.889 -2.739 -18.917 1.00 85.94 210 LYS A N 1
ATOM 1720 C CA . LYS A 1 210 ? 10.584 -4.063 -18.367 1.00 85.94 210 LYS A CA 1
ATOM 1721 C C . LYS A 1 210 ? 9.074 -4.310 -18.289 1.00 85.94 210 LYS A C 1
ATOM 1723 O O . LYS A 1 210 ? 8.641 -5.405 -18.650 1.00 85.94 210 LYS A O 1
ATOM 1728 N N . ASP A 1 211 ? 8.292 -3.295 -17.917 1.00 82.94 211 ASP A N 1
ATOM 1729 C CA . ASP A 1 211 ? 6.825 -3.350 -17.929 1.00 82.94 211 ASP A CA 1
ATOM 1730 C C . ASP A 1 211 ? 6.322 -3.583 -19.369 1.00 82.94 211 ASP A C 1
ATOM 1732 O O . ASP A 1 211 ? 5.476 -4.441 -19.613 1.00 82.94 211 ASP A O 1
ATOM 1736 N N . ALA A 1 212 ? 6.908 -2.891 -20.357 1.00 84.44 212 ALA A N 1
ATOM 1737 C CA . ALA A 1 212 ? 6.557 -3.074 -21.765 1.00 84.44 212 ALA A CA 1
ATOM 1738 C C . ALA A 1 212 ? 6.798 -4.512 -22.251 1.00 84.44 212 ALA A C 1
ATOM 1740 O O . ALA A 1 212 ? 5.938 -5.071 -22.931 1.00 84.44 212 ALA A O 1
ATOM 1741 N N . LEU A 1 213 ? 7.930 -5.123 -21.883 1.00 88.62 213 LEU A N 1
ATOM 1742 C CA . LEU A 1 213 ? 8.214 -6.519 -22.219 1.00 88.62 213 LEU A CA 1
ATOM 1743 C C . LEU A 1 213 ? 7.206 -7.481 -21.576 1.00 88.62 213 LEU A C 1
ATOM 1745 O O . LEU A 1 213 ? 6.722 -8.391 -22.249 1.00 88.62 213 LEU A O 1
ATOM 1749 N N . TYR A 1 214 ? 6.878 -7.271 -20.300 1.00 85.81 214 TYR A N 1
ATOM 1750 C CA . TYR A 1 214 ? 5.882 -8.080 -19.599 1.00 85.81 214 TYR A CA 1
ATOM 1751 C C . TYR A 1 214 ? 4.520 -8.029 -20.309 1.00 85.81 214 TYR A C 1
ATOM 1753 O O . TYR A 1 214 ? 3.948 -9.074 -20.611 1.00 85.81 214 TYR A O 1
ATOM 1761 N N . GLU A 1 215 ? 4.048 -6.836 -20.679 1.00 85.50 215 GLU A N 1
ATOM 1762 C CA . GLU A 1 215 ? 2.777 -6.668 -21.396 1.00 85.50 215 GLU A CA 1
ATOM 1763 C C . GLU A 1 215 ? 2.778 -7.309 -22.793 1.00 85.50 215 GLU A C 1
ATOM 1765 O O . GLU A 1 215 ? 1.786 -7.914 -23.199 1.00 85.50 215 GLU A O 1
ATOM 1770 N N . ILE A 1 216 ? 3.888 -7.214 -23.536 1.00 87.75 216 ILE A N 1
ATOM 1771 C CA . ILE A 1 216 ? 4.036 -7.870 -24.848 1.00 87.75 216 ILE A CA 1
ATOM 1772 C C . ILE A 1 216 ? 3.898 -9.387 -24.693 1.00 87.75 216 ILE A C 1
ATOM 1774 O O . ILE A 1 216 ? 3.078 -10.015 -25.365 1.00 87.75 216 ILE A O 1
ATOM 1778 N N . MET A 1 217 ? 4.657 -9.971 -23.766 1.00 86.31 217 MET A N 1
ATOM 1779 C CA . MET A 1 217 ? 4.628 -11.408 -23.514 1.00 86.31 217 MET A CA 1
ATOM 1780 C C . MET A 1 217 ? 3.256 -11.876 -23.005 1.00 86.31 217 MET A C 1
ATOM 1782 O O . MET A 1 217 ? 2.788 -12.944 -23.393 1.00 86.31 217 MET A O 1
ATOM 1786 N N . ARG A 1 218 ? 2.565 -11.064 -22.195 1.00 84.06 218 ARG A N 1
ATOM 1787 C CA . ARG A 1 218 ? 1.212 -11.363 -21.705 1.00 84.06 218 ARG A CA 1
ATOM 1788 C C . ARG A 1 218 ? 0.160 -11.324 -22.814 1.00 84.06 218 ARG A C 1
ATOM 1790 O O . ARG A 1 218 ? -0.800 -12.090 -22.771 1.00 84.06 218 ARG A O 1
ATOM 1797 N N . GLY A 1 219 ? 0.346 -10.466 -23.817 1.00 80.12 219 GLY A N 1
ATOM 1798 C CA . GLY A 1 219 ? -0.517 -10.387 -24.999 1.00 80.12 219 GLY A CA 1
ATOM 1799 C C . GLY A 1 219 ? -0.316 -11.531 -26.001 1.00 80.12 219 GLY A C 1
ATOM 1800 O O . GLY A 1 219 ? -1.194 -11.799 -26.824 1.00 80.12 219 GLY A O 1
ATOM 1801 N N . MET A 1 220 ? 0.816 -12.236 -25.938 1.00 82.25 220 MET A N 1
ATOM 1802 C CA . MET A 1 220 ? 1.136 -13.352 -26.828 1.00 82.25 220 MET A CA 1
ATOM 1803 C C . MET A 1 220 ? 0.611 -14.670 -26.246 1.00 82.25 220 MET A C 1
ATOM 1805 O O . MET A 1 220 ? 1.122 -15.159 -25.246 1.00 82.25 220 MET A O 1
ATOM 1809 N N . LYS A 1 221 ? -0.377 -15.296 -26.901 1.00 78.56 221 LYS A N 1
ATOM 1810 C CA . LYS A 1 221 ? -1.087 -16.494 -26.390 1.00 78.56 221 LYS A CA 1
ATOM 1811 C C . LYS A 1 221 ? -0.192 -17.658 -25.925 1.00 78.56 221 LYS A C 1
ATOM 1813 O O . LYS A 1 221 ? -0.589 -18.405 -25.041 1.00 78.56 221 LYS A O 1
ATOM 1818 N N . HIS A 1 222 ? 0.972 -17.856 -26.543 1.00 76.56 222 HIS A N 1
ATOM 1819 C CA . HIS A 1 222 ? 1.903 -18.934 -26.184 1.00 76.56 222 HIS A CA 1
ATOM 1820 C C . HIS A 1 222 ? 2.862 -18.534 -25.047 1.00 76.56 222 HIS A C 1
ATOM 1822 O O . HIS A 1 222 ? 3.260 -19.392 -24.265 1.00 76.56 222 HIS A O 1
ATOM 1828 N N . LEU A 1 223 ? 3.185 -17.242 -24.897 1.00 81.62 223 LEU A N 1
ATOM 1829 C CA . LEU A 1 223 ? 4.014 -16.729 -23.795 1.00 81.62 223 LEU A CA 1
ATOM 1830 C C . LEU A 1 223 ? 3.188 -16.363 -22.559 1.00 81.62 223 LEU A C 1
ATOM 1832 O O . LEU A 1 223 ? 3.720 -16.368 -21.453 1.00 81.62 223 LEU A O 1
ATOM 1836 N N . SER A 1 224 ? 1.884 -16.121 -22.702 1.00 78.62 224 SER A N 1
ATOM 1837 C CA . SER A 1 224 ? 0.991 -15.880 -21.567 1.00 78.62 224 SER A CA 1
ATOM 1838 C C . SER A 1 224 ? 0.907 -17.092 -20.636 1.00 78.62 224 SER A C 1
ATOM 1840 O O . SER A 1 224 ? 0.799 -16.923 -19.426 1.00 78.62 224 SER A O 1
ATOM 1842 N N . PHE A 1 225 ? 0.997 -18.311 -21.185 1.00 79.00 225 PHE A N 1
ATOM 1843 C CA . PHE A 1 225 ? 1.085 -19.537 -20.384 1.00 79.00 225 PHE A CA 1
ATOM 1844 C C . PHE A 1 225 ? 2.397 -19.597 -19.594 1.00 79.00 225 PHE A C 1
ATOM 1846 O O . PHE A 1 225 ? 2.378 -19.901 -18.407 1.00 79.00 225 PHE A O 1
ATOM 1853 N N . LEU A 1 226 ? 3.517 -19.231 -20.229 1.00 82.69 226 LEU A N 1
ATOM 1854 C CA . LEU A 1 226 ? 4.823 -19.145 -19.575 1.00 82.69 226 LEU A CA 1
ATOM 1855 C C . LEU A 1 226 ? 4.822 -18.111 -18.439 1.00 82.69 226 LEU A C 1
ATOM 1857 O O . LEU A 1 226 ? 5.359 -18.390 -17.374 1.00 82.69 226 LEU A O 1
ATOM 1861 N N . ILE A 1 227 ? 4.199 -16.942 -18.630 1.00 81.50 227 ILE A N 1
ATOM 1862 C CA . ILE A 1 227 ? 4.043 -15.956 -17.549 1.00 81.50 227 ILE A CA 1
ATOM 1863 C C . ILE A 1 227 ? 3.236 -16.547 -16.396 1.00 81.50 227 ILE A C 1
ATOM 1865 O O . ILE A 1 227 ? 3.684 -16.479 -15.260 1.00 81.50 227 ILE A O 1
ATOM 1869 N N . PHE A 1 228 ? 2.079 -17.147 -16.683 1.00 78.06 228 PHE A N 1
ATOM 1870 C CA . PHE A 1 228 ? 1.215 -17.714 -15.648 1.00 78.06 228 PHE A CA 1
ATOM 1871 C C . PHE A 1 228 ? 1.915 -18.821 -14.846 1.00 78.06 228 PHE A C 1
ATOM 1873 O O . PHE A 1 228 ? 1.767 -18.893 -13.630 1.00 78.06 228 PHE A O 1
ATOM 1880 N N . GLU A 1 229 ? 2.708 -19.661 -15.514 1.00 80.88 229 GLU A N 1
ATOM 1881 C CA . GLU A 1 229 ? 3.526 -20.689 -14.867 1.00 80.88 229 GLU A CA 1
ATOM 1882 C C . GLU A 1 229 ? 4.582 -20.074 -13.934 1.00 80.88 229 GLU A C 1
ATOM 1884 O O . GLU A 1 229 ? 4.706 -20.505 -12.792 1.00 80.88 229 GLU A O 1
ATOM 1889 N N . LEU A 1 230 ? 5.300 -19.046 -14.399 1.00 79.12 230 LEU A N 1
ATOM 1890 C CA . LEU A 1 230 ? 6.351 -18.373 -13.628 1.00 79.12 230 LEU A CA 1
ATOM 1891 C C . LEU A 1 230 ? 5.793 -17.523 -12.470 1.00 79.12 230 LEU A C 1
ATOM 1893 O O . LEU A 1 230 ? 6.453 -17.380 -11.444 1.00 79.12 230 LEU A O 1
ATOM 1897 N N . GLU A 1 231 ? 4.575 -16.990 -12.607 1.00 75.00 231 GLU A N 1
ATOM 1898 C CA . GLU A 1 231 ? 3.853 -16.277 -11.542 1.00 75.00 231 GLU A CA 1
ATOM 1899 C C . GLU A 1 231 ? 3.265 -17.224 -10.485 1.00 75.00 231 GLU A C 1
ATOM 1901 O O . GLU A 1 231 ? 3.154 -16.845 -9.323 1.00 75.00 231 GLU A O 1
ATOM 1906 N N . GLY A 1 232 ? 2.878 -18.445 -10.873 1.00 52.28 232 GLY A N 1
ATOM 1907 C CA . GLY A 1 232 ? 2.281 -19.447 -9.982 1.00 52.28 232 GLY A CA 1
ATOM 1908 C C . GLY A 1 232 ? 3.283 -20.306 -9.203 1.00 52.28 232 GLY A C 1
ATOM 1909 O O . GLY A 1 232 ? 2.868 -21.131 -8.392 1.00 52.28 232 GLY A O 1
ATOM 1910 N N . SER A 1 233 ? 4.583 -20.146 -9.455 1.00 51.81 233 SER A N 1
ATOM 1911 C CA . SER A 1 233 ? 5.669 -20.875 -8.782 1.00 51.81 233 SER A CA 1
ATOM 1912 C C . SER A 1 233 ? 6.178 -20.224 -7.481 1.00 51.81 233 SER A C 1
ATOM 1914 O O . SER A 1 233 ? 7.253 -20.597 -7.008 1.00 51.81 233 SER A O 1
ATOM 1916 N N . GLU A 1 234 ? 5.424 -19.278 -6.904 1.00 42.00 234 GLU A N 1
ATOM 1917 C CA . GLU A 1 234 ? 5.719 -18.605 -5.621 1.00 42.00 234 GLU A CA 1
ATOM 1918 C C . GLU A 1 234 ? 4.793 -19.029 -4.474 1.00 42.00 234 GLU A C 1
ATOM 1920 O O . GLU A 1 234 ? 3.562 -19.119 -4.689 1.00 42.00 234 GLU A O 1
#

Secondary structure (DSSP, 8-state):
-----TT---EE--EEEEEE-SSSSEEEEEEEE-S-HHHHHHHHHHHHHTT-EE---PPPSSPEETT-EEEEEES-TTEEEESS-EE----TTS-EEEEEEETT--S-EEEEEEEEPTTT--EEEEEEEEE-HHHHH-SS---SS-S-HHHHTHHHHHHH---HHHHHHHHHHTTSS-HHHHHHHHT-SSHHHHHHHHHHHHHHSHHHHHHHHHHHHHHSTTHHHHHHHHHTT-

Sequence (234 aa):
MIRKKLGFSVKVFYDVLIFKTNKASLTLHVYLLPPDPVVQQAVERQENSDASRSIRKPSPDKPLRLENHFFLTTDTETAEICPDKLKLTCERKNPNFFEVFIRNANSDFNLKLEGEQKKNKEKETVWTCMIRKDDYQKGSSYQEQGQHFVDRHRTDLINRVTDTGTILDQLQDRRIISNENYDTVRALKTTQDQMREILRFLNSAGRAGKDALYEIMRGMKHLSFLIFELEGSE

Foldseek 3Di:
DDDDDPDDFDWAFWFWKWWFAPDPFTKIKIFTAGPDVVLVVVVVVVCVVRVIGTQDDDGFPGTATAQFKKAKDKPDPQKDKPPRIDGHDNDSVDTDIIMITHGDDDAKMKIWMWTQDPPPRDTDTRDIDIDGPCSHVDPDDDPPVPAQLCRVCVVVQLVPDQPLVQLLVQCVVVVLDDPVLSVVLVPDDGSSSSSNSLSVSLVVSPPVSSVSSVVSLCPDPVSVVVSVVSVVPD

Organism: Scomber scombrus (NCBI:txid13677)